Protein AF-0000000080322424 (afdb_homodimer)

Secondary structure (DSSP, 8-state):
------HHHHHHHHHHHHHH-PPEEEEEE-SSEEEEEE-TT-HHHHH-GGGHHHHHHHHHHTSEEEEEE--SSHHHHHHHHTTTS--EEEEEEETTEEEEEEE--GGGHHHHH-GGGHHHHHHHHHHHHHH---EEEE-/------HHHHHHHHHHHHHH-PPEEEEEE-SSEEEEEE-TT-HHHHH-GGGHHHHHHHHHHTSEEEEEE--SSHHHHHHHHTTTS--EEEEEEETTEEEEEEE--GGGHHHHH-GGGHHHHHHHHHHHHHH---EEEE-

Sequence (278 aa):
MGVKLSTESIRYIALFESLTGANVKDCLIYDDKVVFLVRKGDMGLAIGKGGINVEKAREIIGKKVEVLEHSDDPQEFIQNLFRPVKVKVNIVEKEGKKIAYVQAPLQYKGLVIGKGGKNINKVKELVRRHHDIENVIVKMGVKLSTESIRYIALFESLTGANVKDCLIYDDKVVFLVRKGDMGLAIGKGGINVEKAREIIGKKVEVLEHSDDPQEFIQNLFRPVKVKVNIVEKEGKKIAYVQAPLQYKGLVIGKGGKNINKVKELVRRHHDIENVIVK

Radius of gyration: 20.85 Å; Cα contacts (8 Å, |Δi|>4): 468; chains: 2; bounding box: 52×60×42 Å

Foldseek 3Di:
DAQDDDPVFVVLQVVLCVQQVWAFRGWDDDPAEIETETEAPCVCSSQDDVRVSQVVSCVVVVHHYHYFYADPDLQVRLQRLQPPFGWGWDWDDDPNAIEIEIEGPPVCLCVCQDDVSPSLVVSCVVSCNRPVHNYYHYD/DAPDDDPVFVVLQVVQCVQQVWAFRGWDDDPAEIETETEAPCPCSSQDDVRVSQVVSCVVVVHHYHYFYADPDLQVRLQRLQPPFGWGWDWDDDPNAIEIEIEGPPVCLCVCQDDVSPSLVVSCVVSCNRPVHNYYHYD

Solvent-accessible surface area (backbone atoms only — not comparable to full-atom values): 15182 Å² total; per-residue (Å²): 123,79,76,87,71,53,73,66,42,49,50,52,45,53,50,50,27,71,70,32,71,25,54,68,77,46,62,48,83,54,96,63,34,37,37,37,30,23,38,66,88,25,59,62,40,39,31,37,77,90,27,48,36,44,52,50,47,22,65,74,72,71,32,47,68,44,79,39,47,42,50,93,48,62,59,60,22,53,38,44,64,45,56,65,44,72,54,48,69,45,77,44,75,57,95,90,40,30,36,34,40,36,40,43,57,62,91,44,41,64,68,55,34,27,80,93,39,48,45,40,50,53,47,38,52,52,40,30,54,73,61,63,31,79,44,66,44,81,95,122,80,75,87,71,52,72,66,41,50,50,51,46,52,51,50,28,73,70,31,71,24,54,68,76,46,63,48,80,54,94,63,34,38,35,37,29,22,39,66,88,25,59,62,41,38,31,37,77,89,26,47,35,43,54,51,49,22,66,74,70,70,33,46,69,45,81,40,49,43,50,93,48,61,58,58,24,53,38,44,65,45,55,64,45,74,53,47,69,45,76,46,75,56,95,88,40,30,36,34,40,34,39,43,56,61,92,45,41,63,70,54,34,27,80,94,39,50,43,40,50,52,46,39,52,52,40,30,54,72,62,64,32,79,42,68,46,81,94

InterPro domains:
  IPR004044 K Homology domain, type 2 [PF07650] (12-94)
  IPR004087 K Homology domain [SM00322] (30-97)
  IPR009019 K homology domain superfamily, prokaryotic type [SSF54814] (12-71)
  IPR009019 K homology domain superfamily, prokaryotic type [SSF54814] (72-135)
  IPR010212 Probable transcription termination protein NusA, archaeal [MF_00945_A] (1-139)
  IPR010212 Probable transcription termination protein NusA, archaeal [TIGR01952] (1-138)
  IPR015946 K homology domain-like, alpha/beta [G3DSA:3.30.300.20] (1-71)
  IPR015946 K homology domain-like, alpha/beta [G3DSA:3.30.300.20] (72-139)
  IPR030842 Transcription factor NusA, prokaryotes [PTHR22648] (32-136)

Organism: NCBI:txid113653

Structure (mmCIF, N/CA/C/O backbone):
data_AF-0000000080322424-model_v1
#
loop_
_entity.id
_entity.type
_entity.pdbx_description
1 polymer 'Probable transcription termination protein NusA'
#
loop_
_atom_site.group_PDB
_atom_site.id
_atom_site.type_symbol
_atom_site.label_atom_id
_atom_site.label_alt_id
_atom_site.label_comp_id
_atom_site.label_asym_id
_atom_site.label_entity_id
_atom_site.label_seq_id
_atom_site.pdbx_PDB_ins_code
_atom_site.Cartn_x
_atom_site.Cartn_y
_atom_site.Cartn_z
_atom_site.occupancy
_atom_site.B_iso_or_equiv
_atom_site.auth_seq_id
_atom_site.auth_comp_id
_atom_site.auth_asym_id
_atom_site.auth_atom_id
_atom_site.pdbx_PDB_model_num
ATOM 1 N N . MET A 1 1 ? 9.953 -25.922 -15.781 1 51.28 1 MET A N 1
ATOM 2 C CA . MET A 1 1 ? 9.477 -26.922 -14.82 1 51.28 1 MET A CA 1
ATOM 3 C C . MET A 1 1 ? 8.242 -26.406 -14.078 1 51.28 1 MET A C 1
ATOM 5 O O . MET A 1 1 ? 8.133 -25.203 -13.805 1 51.28 1 MET A O 1
ATOM 9 N N . GLY A 1 2 ? 7.164 -27.203 -14.125 1 69.88 2 GLY A N 1
ATOM 10 C CA . GLY A 1 2 ? 5.84 -26.891 -13.617 1 69.88 2 GLY A CA 1
ATOM 11 C C . GLY A 1 2 ? 5.824 -26.625 -12.125 1 69.88 2 GLY A C 1
ATOM 12 O O . GLY A 1 2 ? 6.738 -27.031 -11.406 1 69.88 2 GLY A O 1
ATOM 13 N N . VAL A 1 3 ? 5.152 -25.531 -11.586 1 87.38 3 VAL A N 1
ATOM 14 C CA . VAL A 1 3 ? 4.973 -25.234 -10.172 1 87.38 3 VAL A CA 1
ATOM 15 C C . VAL A 1 3 ? 4.551 -26.516 -9.43 1 87.38 3 VAL A C 1
ATOM 17 O O . VAL A 1 3 ? 3.646 -27.219 -9.875 1 87.38 3 VAL A O 1
ATOM 20 N N . LYS A 1 4 ? 5.406 -27.047 -8.406 1 91 4 LYS A N 1
ATOM 21 C CA . LYS A 1 4 ? 5.027 -28.188 -7.57 1 91 4 LYS A CA 1
ATOM 22 C C . LYS A 1 4 ? 4.027 -27.766 -6.496 1 91 4 LYS A C 1
ATOM 24 O O . LYS A 1 4 ? 4.344 -26.953 -5.625 1 91 4 LYS A O 1
ATOM 29 N N . LEU A 1 5 ? 2.846 -28.375 -6.566 1 95.38 5 LEU A N 1
ATOM 30 C CA . LEU A 1 5 ? 1.77 -28.016 -5.648 1 95.38 5 LEU A CA 1
ATOM 31 C C . LEU A 1 5 ? 1.522 -29.141 -4.641 1 95.38 5 LEU A C 1
ATOM 33 O O . LEU A 1 5 ? 1.559 -30.312 -4.996 1 95.38 5 LEU A O 1
ATOM 37 N N . SER A 1 6 ? 1.373 -28.797 -3.443 1 95.94 6 SER A N 1
ATOM 38 C CA . SER A 1 6 ? 0.955 -29.781 -2.438 1 95.94 6 SER A CA 1
ATOM 39 C C . SER A 1 6 ? -0.499 -30.188 -2.641 1 95.94 6 SER A C 1
ATOM 41 O O . SER A 1 6 ? -1.233 -29.547 -3.393 1 95.94 6 SER A O 1
ATOM 43 N N . THR A 1 7 ? -0.903 -31.188 -1.974 1 96.94 7 THR A N 1
ATOM 44 C CA . THR A 1 7 ? -2.295 -31.625 -2.01 1 96.94 7 THR A CA 1
ATOM 45 C C . THR A 1 7 ? -3.217 -30.531 -1.487 1 96.94 7 THR A C 1
ATOM 47 O O . THR A 1 7 ? -4.297 -30.297 -2.041 1 96.94 7 THR A O 1
ATOM 50 N N . GLU A 1 8 ? -2.779 -29.875 -0.456 1 97.5 8 GLU A N 1
ATOM 51 C CA . GLU A 1 8 ? -3.576 -28.797 0.116 1 97.5 8 GLU A CA 1
ATOM 52 C C . GLU A 1 8 ? -3.719 -27.641 -0.866 1 97.5 8 GLU A C 1
ATOM 54 O O . GLU A 1 8 ? -4.797 -27.047 -0.996 1 97.5 8 GLU A O 1
ATOM 59 N N . SER A 1 9 ? -2.648 -27.344 -1.477 1 97.94 9 SER A N 1
ATOM 60 C CA . SER A 1 9 ? -2.703 -26.266 -2.467 1 97.94 9 SER A CA 1
ATOM 61 C C . SER A 1 9 ? -3.662 -26.609 -3.602 1 97.94 9 SER A C 1
ATOM 63 O O . SER A 1 9 ? -4.398 -25.75 -4.082 1 97.94 9 SER A O 1
ATOM 65 N N . ILE A 1 10 ? -3.623 -27.828 -3.984 1 98 10 ILE A N 1
ATOM 66 C CA . ILE A 1 10 ? -4.492 -28.281 -5.066 1 98 10 ILE A CA 1
ATOM 67 C C . ILE A 1 10 ? -5.953 -28.141 -4.645 1 98 10 ILE A C 1
ATOM 69 O O . ILE A 1 10 ? -6.793 -27.688 -5.43 1 98 10 ILE A O 1
ATOM 73 N N . ARG A 1 11 ? -6.199 -28.406 -3.453 1 98 11 ARG A N 1
ATOM 74 C CA . ARG A 1 11 ? -7.559 -28.297 -2.93 1 98 11 ARG A CA 1
ATOM 75 C C . ARG A 1 11 ? -8.008 -26.828 -2.898 1 98 11 ARG A C 1
ATOM 77 O O . ARG A 1 11 ? -9.133 -26.516 -3.285 1 98 11 ARG A O 1
ATOM 84 N N . TYR A 1 12 ? -7.141 -26.016 -2.41 1 98.69 12 TYR A N 1
ATOM 85 C CA . TYR A 1 12 ? -7.453 -24.594 -2.346 1 98.69 12 TYR A CA 1
ATOM 86 C C . TYR A 1 12 ? -7.668 -24.016 -3.742 1 98.69 12 TYR A C 1
ATOM 88 O O . TYR A 1 12 ? -8.555 -23.188 -3.947 1 98.69 12 TYR A O 1
ATOM 96 N N . ILE A 1 13 ? -6.879 -24.469 -4.637 1 98.75 13 ILE A N 1
ATOM 97 C CA . ILE A 1 13 ? -7.004 -24 -6.012 1 98.75 13 ILE A CA 1
ATOM 98 C C . ILE A 1 13 ? -8.359 -24.422 -6.582 1 98.75 13 ILE A C 1
ATOM 100 O O . ILE A 1 13 ? -9.094 -23.594 -7.129 1 98.75 13 ILE A O 1
ATOM 104 N N . ALA A 1 14 ? -8.672 -25.641 -6.398 1 98.69 14 ALA A N 1
ATOM 105 C CA . ALA A 1 14 ? -9.945 -26.156 -6.891 1 98.69 14 ALA A CA 1
ATOM 106 C C . ALA A 1 14 ? -11.117 -25.391 -6.277 1 98.69 14 ALA A C 1
ATOM 108 O O . ALA A 1 14 ? -12.055 -25.016 -6.98 1 98.69 14 ALA A O 1
ATOM 109 N N . LEU A 1 15 ? -11.047 -25.156 -5.02 1 98.69 15 LEU A N 1
ATOM 110 C CA . LEU A 1 15 ? -12.086 -24.422 -4.312 1 98.69 15 LEU A CA 1
ATOM 111 C C . LEU A 1 15 ? -12.227 -23 -4.875 1 98.69 15 LEU A C 1
ATOM 113 O O . LEU A 1 15 ? -13.328 -22.578 -5.215 1 98.69 15 LEU A O 1
ATOM 117 N N . PHE A 1 16 ? -11.156 -22.281 -5.012 1 98.88 16 PHE A N 1
ATOM 118 C CA . PHE A 1 16 ? -11.156 -20.891 -5.449 1 98.88 16 PHE A CA 1
ATOM 119 C C . PHE A 1 16 ? -11.664 -20.781 -6.883 1 98.88 16 PHE A C 1
ATOM 121 O O . PHE A 1 16 ? -12.438 -19.875 -7.207 1 98.88 16 PHE A O 1
ATOM 128 N N . GLU A 1 17 ? -11.242 -21.734 -7.672 1 98.88 17 GLU A N 1
ATOM 129 C CA . GLU A 1 17 ? -11.688 -21.719 -9.062 1 98.88 17 GLU A CA 1
ATOM 130 C C . GLU A 1 17 ? -13.18 -22 -9.164 1 98.88 17 GLU A C 1
ATOM 132 O O . GLU A 1 17 ? -13.883 -21.406 -9.977 1 98.88 17 GLU A O 1
ATOM 137 N N . SER A 1 18 ? -13.602 -22.906 -8.375 1 98.62 18 SER A N 1
ATOM 138 C CA . SER A 1 18 ? -15.023 -23.219 -8.375 1 98.62 18 SER A CA 1
ATOM 139 C C . SER A 1 18 ? -15.859 -22.047 -7.891 1 98.62 18 SER A C 1
ATOM 141 O O . SER A 1 18 ? -16.953 -21.797 -8.406 1 98.62 18 SER A O 1
ATOM 143 N N . LEU A 1 19 ? -15.328 -21.312 -6.996 1 98.44 19 LEU A N 1
ATOM 144 C CA . LEU A 1 19 ? -16.031 -20.203 -6.367 1 98.44 19 LEU A CA 1
ATOM 145 C C . LEU A 1 19 ? -16.062 -18.984 -7.297 1 98.44 19 LEU A C 1
ATOM 147 O O . LEU A 1 19 ? -17.062 -18.25 -7.32 1 98.44 19 LEU A O 1
ATOM 151 N N . THR A 1 20 ? -15.039 -18.766 -8.109 1 98.56 20 THR A N 1
ATOM 152 C CA . THR A 1 20 ? -14.867 -17.453 -8.711 1 98.56 20 THR A CA 1
ATOM 153 C C . THR A 1 20 ? -14.906 -17.547 -10.234 1 98.56 20 THR A C 1
ATOM 155 O O . THR A 1 20 ? -15.133 -16.531 -10.914 1 98.56 20 THR A O 1
ATOM 158 N N . GLY A 1 21 ? -14.562 -18.703 -10.781 1 98.62 21 GLY A N 1
ATOM 159 C CA . GLY A 1 21 ? -14.43 -18.859 -12.219 1 98.62 21 GLY A CA 1
ATOM 160 C C . GLY A 1 21 ? -13.07 -18.453 -12.742 1 98.62 21 GLY A C 1
ATOM 161 O O . GLY A 1 21 ? -12.789 -18.594 -13.938 1 98.62 21 GLY A O 1
ATOM 162 N N . ALA A 1 22 ? -12.195 -17.953 -11.891 1 98.81 22 ALA A N 1
ATOM 163 C CA . ALA A 1 22 ? -10.852 -17.547 -12.305 1 98.81 22 ALA A CA 1
ATOM 164 C C . ALA A 1 22 ? -9.93 -18.75 -12.453 1 98.81 22 ALA A C 1
ATOM 166 O O . ALA A 1 22 ? -10.078 -19.75 -11.742 1 98.81 22 ALA A O 1
ATOM 167 N N . ASN A 1 23 ? -9.016 -18.656 -13.32 1 98.81 23 ASN A N 1
ATOM 168 C CA . ASN A 1 23 ? -7.969 -19.656 -13.453 1 98.81 23 ASN A CA 1
ATOM 169 C C . ASN A 1 23 ? -6.789 -19.375 -12.531 1 98.81 23 ASN A C 1
ATOM 171 O O . ASN A 1 23 ? -6.215 -18.281 -12.57 1 98.81 23 ASN A O 1
ATOM 175 N N . VAL A 1 24 ? -6.492 -20.344 -11.734 1 98.81 24 VAL A N 1
ATOM 176 C CA . VAL A 1 24 ? -5.414 -20.156 -10.766 1 98.81 24 VAL A CA 1
ATOM 177 C C . VAL A 1 24 ? -4.16 -20.891 -11.25 1 98.81 24 VAL A C 1
ATOM 179 O O . VAL A 1 24 ? -4.211 -22.078 -11.547 1 98.81 24 VAL A O 1
ATOM 182 N N . LYS A 1 25 ? -3.055 -20.172 -11.242 1 98.56 25 LYS A N 1
ATOM 183 C CA . LYS A 1 25 ? -1.8 -20.703 -11.75 1 98.56 25 LYS A CA 1
ATOM 184 C C . LYS A 1 25 ? -0.931 -21.25 -10.625 1 98.56 25 LYS A C 1
ATOM 186 O O . LYS A 1 25 ? -0.046 -22.078 -10.852 1 98.56 25 LYS A O 1
ATOM 191 N N . ASP A 1 26 ? -1.169 -20.688 -9.469 1 98.75 26 ASP A N 1
ATOM 192 C CA . ASP A 1 26 ? -0.332 -21.047 -8.328 1 98.75 26 ASP A CA 1
ATOM 193 C C . ASP A 1 26 ? -1.014 -20.688 -7.008 1 98.75 26 ASP A C 1
ATOM 195 O O . ASP A 1 26 ? -1.997 -19.938 -7 1 98.75 26 ASP A O 1
ATOM 199 N N . CYS A 1 27 ? -0.474 -21.281 -5.918 1 98.81 27 CYS A N 1
ATOM 200 C CA . CYS A 1 27 ? -1.029 -21.062 -4.586 1 98.81 27 CYS A CA 1
ATOM 201 C C . CYS A 1 27 ? 0.049 -21.188 -3.518 1 98.81 27 CYS A C 1
ATOM 203 O O . CYS A 1 27 ? 0.793 -22.172 -3.492 1 98.81 27 CYS A O 1
ATOM 205 N N . LEU A 1 28 ? 0.166 -20.156 -2.713 1 98.56 28 LEU A N 1
ATOM 206 C CA . LEU A 1 28 ? 1.036 -20.203 -1.544 1 98.56 28 LEU A CA 1
ATOM 207 C C . LEU A 1 28 ? 0.218 -20.234 -0.258 1 98.56 28 LEU A C 1
ATOM 209 O O . LEU A 1 28 ? -0.752 -19.484 -0.115 1 98.56 28 LEU A O 1
ATOM 213 N N . ILE A 1 29 ? 0.632 -21.156 0.655 1 98.25 29 ILE A N 1
ATOM 214 C CA . ILE A 1 29 ? -0.099 -21.297 1.909 1 98.25 29 ILE A CA 1
ATOM 215 C C . ILE A 1 29 ? 0.795 -20.891 3.078 1 98.25 29 ILE A C 1
ATOM 217 O O . ILE A 1 29 ? 1.893 -21.422 3.244 1 98.25 29 ILE A O 1
ATOM 221 N N . TYR A 1 30 ? 0.314 -19.906 3.771 1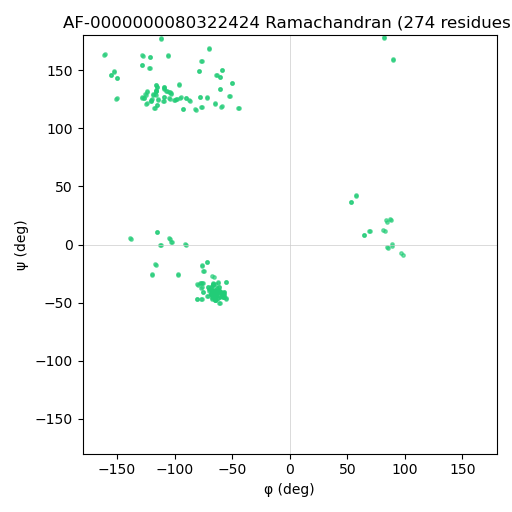 97.38 30 TYR A N 1
ATOM 222 C CA . TYR A 1 30 ? 0.939 -19.484 5.02 1 97.38 30 TYR A CA 1
ATOM 223 C C . TYR A 1 30 ? 0.043 -19.797 6.211 1 97.38 30 TYR A C 1
ATOM 225 O O . TYR A 1 30 ? -1.055 -20.344 6.047 1 97.38 30 TYR A O 1
ATOM 233 N N . ASP A 1 31 ? 0.554 -19.5 7.387 1 96.75 31 ASP A N 1
ATOM 234 C CA . ASP A 1 31 ? -0.227 -19.781 8.586 1 96.75 31 ASP A CA 1
ATOM 235 C C . ASP A 1 31 ? -1.492 -18.922 8.633 1 96.75 31 ASP A C 1
ATOM 237 O O . ASP A 1 31 ? -2.57 -19.422 8.969 1 96.75 31 ASP A O 1
ATOM 241 N N . ASP A 1 32 ? -1.386 -17.734 8.25 1 95.94 32 ASP A N 1
ATOM 242 C CA . ASP A 1 32 ? -2.494 -16.812 8.453 1 95.94 32 ASP A CA 1
ATOM 243 C C . ASP A 1 32 ? -3.119 -16.406 7.121 1 95.94 32 ASP A C 1
ATOM 245 O O . ASP A 1 32 ? -4.117 -15.672 7.094 1 95.94 32 ASP A O 1
ATOM 249 N N . LYS A 1 33 ? -2.576 -16.938 5.973 1 97.31 33 LYS A N 1
ATOM 250 C CA . LYS A 1 33 ? -2.979 -16.391 4.68 1 97.31 33 LYS A CA 1
ATOM 251 C C . LYS A 1 33 ? -2.791 -17.406 3.564 1 97.31 33 LYS A C 1
ATOM 253 O O . LYS A 1 33 ? -1.883 -18.25 3.623 1 97.31 33 LYS A O 1
ATOM 258 N N . VAL A 1 34 ? -3.689 -17.359 2.58 1 98.69 34 VAL A N 1
ATOM 259 C CA . VAL A 1 34 ? -3.512 -18.094 1.33 1 98.69 34 VAL A CA 1
ATOM 260 C C . VAL A 1 34 ? -3.396 -17.109 0.169 1 98.69 34 VAL A C 1
ATOM 262 O O . VAL A 1 34 ? -4.191 -16.172 0.059 1 98.69 34 VAL A O 1
ATOM 265 N N . VAL A 1 35 ? -2.416 -17.312 -0.673 1 98.75 35 VAL A N 1
ATOM 266 C CA . VAL A 1 35 ? -2.188 -16.469 -1.839 1 98.75 35 VAL A CA 1
ATOM 267 C C . VAL A 1 35 ? -2.537 -17.234 -3.111 1 98.75 35 VAL A C 1
ATOM 269 O O . VAL A 1 35 ? -2.029 -18.344 -3.34 1 98.75 35 VAL A O 1
ATOM 272 N N . PHE A 1 36 ? -3.379 -16.656 -3.938 1 98.88 36 PHE A N 1
ATOM 273 C CA . PHE A 1 36 ? -3.699 -17.219 -5.242 1 98.88 36 PHE A CA 1
ATOM 274 C C . PHE A 1 36 ? -3.098 -16.375 -6.359 1 98.88 36 PHE A C 1
ATOM 276 O O . PHE A 1 36 ? -3.322 -15.164 -6.418 1 98.88 36 PHE A O 1
ATOM 283 N N . LEU A 1 37 ? -2.338 -16.984 -7.137 1 98.94 37 LEU A N 1
ATOM 284 C CA . LEU A 1 37 ? -1.869 -16.359 -8.375 1 98.94 37 LEU A CA 1
ATOM 285 C C . LEU A 1 37 ? -2.797 -16.703 -9.539 1 98.94 37 LEU A C 1
ATOM 287 O O . LEU A 1 37 ? -2.887 -17.859 -9.945 1 98.94 37 LEU A O 1
ATOM 291 N N . VAL A 1 38 ? -3.408 -15.68 -10.055 1 98.88 38 VAL A N 1
ATOM 292 C CA . VAL A 1 38 ? -4.402 -15.961 -11.086 1 98.88 38 VAL A CA 1
ATOM 293 C C . VAL A 1 38 ? -3.848 -15.578 -12.453 1 98.88 38 VAL A C 1
ATOM 295 O O . VAL A 1 38 ? -2.881 -14.82 -12.555 1 98.88 38 VAL A O 1
ATOM 298 N N . ARG A 1 39 ? -4.516 -16.125 -13.414 1 98.75 39 ARG A N 1
ATOM 299 C CA . ARG A 1 39 ? -4.137 -15.844 -14.797 1 98.75 39 ARG A CA 1
ATOM 300 C C . ARG A 1 39 ? -4.328 -14.367 -15.117 1 98.75 39 ARG A C 1
ATOM 302 O O . ARG A 1 39 ? -5.25 -13.727 -14.602 1 98.75 39 ARG A O 1
ATOM 309 N N . LYS A 1 40 ? -3.408 -13.82 -15.992 1 98.62 40 LYS A N 1
ATOM 310 C CA . LYS A 1 40 ? -3.576 -12.453 -16.469 1 98.62 40 LYS A CA 1
ATOM 311 C C . LYS A 1 40 ? -4.977 -12.242 -17.047 1 98.62 40 LYS A C 1
ATOM 313 O O . LYS A 1 40 ? -5.445 -13.039 -17.859 1 98.62 40 LYS A O 1
ATOM 318 N N . GLY A 1 41 ? -5.633 -11.172 -16.516 1 98.06 41 GLY A N 1
ATOM 319 C CA . GLY A 1 41 ? -6.969 -10.867 -17.016 1 98.06 41 GLY A CA 1
ATOM 320 C C . GLY A 1 41 ? -8.07 -11.414 -16.125 1 98.06 41 GLY A C 1
ATOM 321 O O . GLY A 1 41 ? -9.242 -11.062 -16.281 1 98.06 41 GLY A O 1
ATOM 322 N N . ASP A 1 42 ? -7.715 -12.234 -15.125 1 98.5 42 ASP A N 1
ATOM 323 C CA . ASP A 1 42 ? -8.742 -12.914 -14.344 1 98.5 42 ASP A CA 1
ATOM 324 C C . ASP A 1 42 ? -8.922 -12.25 -12.977 1 98.5 42 ASP A C 1
ATOM 326 O O . ASP A 1 42 ? -9.648 -12.766 -12.125 1 98.5 42 ASP A O 1
ATOM 330 N N . MET A 1 43 ? -8.258 -11.172 -12.742 1 97.94 43 MET A N 1
ATOM 331 C CA . MET A 1 43 ? -8.375 -10.492 -11.453 1 97.94 43 MET A CA 1
ATOM 332 C C . MET A 1 43 ? -9.82 -10.125 -11.156 1 97.94 43 MET A C 1
ATOM 334 O O . MET A 1 43 ? -10.297 -10.305 -10.039 1 97.94 43 MET A O 1
ATOM 338 N N . GLY A 1 44 ? -10.492 -9.617 -12.172 1 97.19 44 GLY A N 1
ATOM 339 C CA . GLY A 1 44 ? -11.891 -9.258 -11.992 1 97.19 44 GLY A CA 1
ATOM 340 C C . GLY A 1 44 ? -12.758 -10.414 -11.555 1 97.19 44 GLY A C 1
ATOM 341 O O . GLY A 1 44 ? -13.562 -10.281 -10.625 1 97.19 44 GLY A O 1
ATOM 342 N N . LEU A 1 45 ? -12.57 -11.539 -12.203 1 98 45 LEU A N 1
ATOM 343 C CA . LEU A 1 45 ? -13.305 -12.75 -11.852 1 98 45 LEU A CA 1
ATOM 344 C C . LEU A 1 45 ? -12.953 -13.203 -10.438 1 98 45 LEU A C 1
ATOM 346 O O . LEU A 1 45 ? -13.828 -13.586 -9.672 1 98 45 LEU A O 1
ATOM 350 N N . ALA A 1 46 ? -11.734 -13.109 -10.078 1 98.56 46 ALA A N 1
ATOM 351 C CA . ALA A 1 46 ? -11.234 -13.578 -8.789 1 98.56 46 ALA A CA 1
ATOM 352 C C . ALA A 1 46 ? -11.82 -12.758 -7.641 1 98.56 46 ALA A C 1
ATOM 354 O O . ALA A 1 46 ? -12.242 -13.32 -6.625 1 98.56 46 ALA A O 1
ATOM 355 N N . ILE A 1 47 ? -11.812 -11.539 -7.898 1 97.44 47 ILE A N 1
ATOM 356 C CA . ILE A 1 47 ? -12.234 -10.641 -6.832 1 97.44 47 ILE A CA 1
ATOM 357 C C . ILE A 1 47 ? -13.758 -10.594 -6.762 1 97.44 47 ILE A C 1
ATOM 359 O O . ILE A 1 47 ? -14.336 -10.633 -5.672 1 97.44 47 ILE A O 1
ATOM 363 N N . GLY A 1 48 ? -14.492 -10.43 -7.926 1 96.25 48 GLY A N 1
ATOM 364 C CA . GLY A 1 48 ? -15.938 -10.328 -8 1 96.25 48 GLY A CA 1
ATOM 365 C C . GLY A 1 48 ? -16.453 -8.938 -7.703 1 96.25 48 GLY A C 1
ATOM 366 O O . GLY A 1 48 ? -15.695 -8.055 -7.305 1 96.25 48 GLY A O 1
ATOM 367 N N . LYS A 1 49 ? -17.781 -8.836 -7.801 1 93.19 49 LYS A N 1
ATOM 368 C CA . LYS A 1 49 ? -18.438 -7.555 -7.508 1 93.19 49 LYS A CA 1
ATOM 369 C C . LYS A 1 49 ? -18.266 -7.18 -6.039 1 93.19 49 LYS A C 1
ATOM 371 O O . LYS A 1 49 ? -18.656 -7.941 -5.152 1 93.19 49 LYS A O 1
ATOM 376 N N . GLY A 1 50 ? -17.641 -5.992 -5.852 1 89.25 50 GLY A N 1
ATOM 377 C CA . GLY A 1 50 ? -17.453 -5.535 -4.484 1 89.25 50 GLY A CA 1
ATOM 378 C C . GLY A 1 50 ? -16.531 -6.434 -3.678 1 89.25 50 GLY A C 1
ATOM 379 O O . GLY A 1 50 ? -16.578 -6.434 -2.445 1 89.25 50 GLY A O 1
ATOM 380 N N . GLY A 1 51 ? -15.898 -7.375 -4.258 1 94.25 51 GLY A N 1
ATOM 381 C CA . GLY A 1 51 ? -14.953 -8.242 -3.58 1 94.25 51 GLY A CA 1
ATOM 382 C C . GLY A 1 51 ? -15.602 -9.461 -2.945 1 94.25 51 GLY A C 1
ATOM 383 O O . GLY A 1 51 ? -15.023 -10.086 -2.057 1 94.25 51 GLY A O 1
ATOM 384 N N . ILE A 1 52 ? -16.734 -9.812 -3.396 1 95.62 52 ILE A N 1
ATOM 385 C CA . ILE A 1 52 ? -17.562 -10.828 -2.752 1 95.62 52 ILE A CA 1
ATOM 386 C C . ILE A 1 52 ? -16.875 -12.188 -2.848 1 95.62 52 ILE A C 1
ATOM 388 O O . ILE A 1 52 ? -16.953 -12.992 -1.919 1 95.62 52 ILE A O 1
ATOM 392 N N . ASN A 1 53 ? -16.172 -12.461 -3.941 1 97.88 53 ASN A N 1
ATOM 393 C CA . ASN A 1 53 ? -15.531 -13.758 -4.113 1 97.88 53 ASN A CA 1
ATOM 394 C C . ASN A 1 53 ? -14.375 -13.953 -3.141 1 97.88 53 ASN A C 1
ATOM 396 O O . ASN A 1 53 ? -14.227 -15.023 -2.549 1 97.88 53 ASN A O 1
ATOM 400 N N . VAL A 1 54 ? -13.578 -12.922 -2.932 1 97.25 54 VAL A N 1
ATOM 401 C CA . VAL A 1 54 ? -12.477 -12.984 -1.986 1 97.25 54 VAL A CA 1
ATOM 402 C C . VAL A 1 54 ? -13.016 -13.133 -0.566 1 97.25 54 VAL A C 1
ATOM 404 O O . VAL A 1 54 ? -12.461 -13.883 0.241 1 97.25 54 VAL A O 1
ATOM 407 N N . GLU A 1 55 ? -14.102 -12.438 -0.292 1 95.75 55 GLU A N 1
ATOM 408 C CA . GLU A 1 55 ? -14.727 -12.523 1.024 1 95.75 55 GLU A CA 1
ATOM 409 C C . GLU A 1 55 ? -15.258 -13.93 1.294 1 95.75 55 GLU A C 1
ATOM 411 O O . GLU A 1 55 ? -15.047 -14.477 2.377 1 95.75 55 GLU A O 1
ATOM 416 N N . LYS A 1 56 ? -15.906 -14.523 0.33 1 97.69 56 LYS A N 1
ATOM 417 C CA . LYS A 1 56 ? -16.422 -15.883 0.469 1 97.69 56 LYS A CA 1
ATOM 418 C C . LYS A 1 56 ? -15.281 -16.891 0.659 1 97.69 56 LYS A C 1
ATOM 420 O O . LYS A 1 56 ? -15.367 -17.781 1.503 1 97.69 56 LYS A O 1
ATOM 425 N N . ALA A 1 57 ? -14.227 -16.719 -0.099 1 98.44 57 ALA A N 1
ATOM 426 C CA . ALA A 1 57 ? -13.07 -17.594 0.032 1 98.44 57 ALA A CA 1
ATOM 427 C C . ALA A 1 57 ? -12.477 -17.516 1.437 1 98.44 57 ALA A C 1
ATOM 429 O O . ALA A 1 57 ? -12.148 -18.531 2.0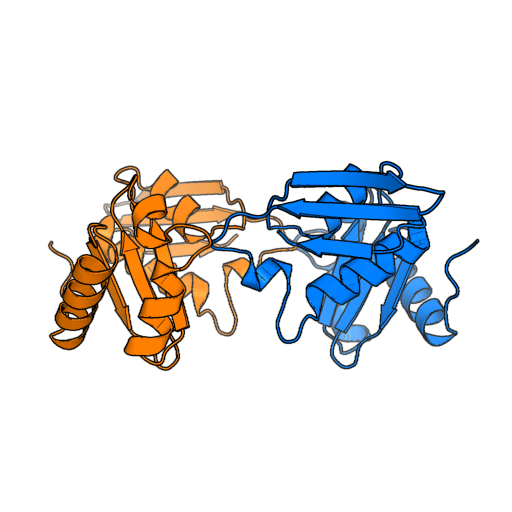37 1 98.44 57 ALA A O 1
ATOM 430 N N . ARG A 1 58 ? -12.359 -16.312 1.905 1 97.56 58 ARG A N 1
ATOM 431 C CA . ARG A 1 58 ? -11.844 -16.109 3.254 1 97.56 58 ARG A CA 1
ATOM 432 C C . ARG A 1 58 ? -12.688 -16.844 4.285 1 97.56 58 ARG A C 1
ATOM 434 O O . ARG A 1 58 ? -12.156 -17.5 5.184 1 97.56 58 ARG A O 1
ATOM 441 N N . GLU A 1 59 ? -13.977 -16.766 4.117 1 98 59 GLU A N 1
ATOM 442 C CA . GLU A 1 59 ? -14.898 -17.391 5.062 1 98 59 GLU A CA 1
ATOM 443 C C . GLU A 1 59 ? -14.773 -18.922 5.031 1 98 59 GLU A C 1
ATOM 445 O O . GLU A 1 59 ? -14.766 -19.562 6.078 1 98 59 GLU A O 1
ATOM 450 N N . ILE A 1 60 ? -14.648 -19.453 3.881 1 98.12 60 ILE A N 1
ATOM 451 C CA . ILE A 1 60 ? -14.609 -20.906 3.715 1 98.12 60 ILE A CA 1
ATOM 452 C C . ILE A 1 60 ? -13.25 -21.438 4.16 1 98.12 60 ILE A C 1
ATOM 454 O O . ILE A 1 60 ? -13.172 -22.469 4.848 1 98.12 60 ILE A O 1
ATOM 458 N N . ILE A 1 61 ? -12.18 -20.734 3.83 1 97.69 61 ILE A N 1
ATOM 459 C CA . ILE A 1 61 ? -10.82 -21.188 4.086 1 97.69 61 ILE A CA 1
ATOM 460 C C . ILE A 1 61 ? -10.453 -20.922 5.543 1 97.69 61 ILE A C 1
ATOM 462 O O . ILE A 1 61 ? -9.688 -21.672 6.148 1 97.69 61 ILE A O 1
ATOM 466 N N . GLY A 1 62 ? -10.992 -19.812 6.043 1 97.62 62 GLY A N 1
ATOM 467 C CA . GLY A 1 62 ? -10.711 -19.453 7.422 1 97.62 62 GLY A CA 1
ATOM 468 C C . GLY A 1 62 ? -9.383 -18.734 7.59 1 97.62 62 GLY A C 1
ATOM 469 O O . GLY A 1 62 ? -8.805 -18.734 8.68 1 97.62 62 GLY A O 1
ATOM 470 N N . LYS A 1 63 ? -8.773 -18.328 6.555 1 97.69 63 LYS A N 1
ATOM 471 C CA . LYS A 1 63 ? -7.543 -17.547 6.508 1 97.69 63 LYS A CA 1
ATOM 472 C C . LYS A 1 63 ? -7.723 -16.297 5.645 1 97.69 63 LYS A C 1
ATOM 474 O O . LYS A 1 63 ? -8.688 -16.188 4.883 1 97.69 63 LYS A O 1
ATOM 479 N N . LYS A 1 64 ? -6.812 -15.359 5.828 1 95.62 64 LYS A N 1
ATOM 480 C CA . LYS A 1 64 ? -6.75 -14.258 4.863 1 95.62 64 LYS A CA 1
ATOM 481 C C . LYS A 1 64 ? -6.496 -14.789 3.451 1 95.62 64 LYS A C 1
ATOM 483 O O . LYS A 1 64 ? -5.875 -15.836 3.275 1 95.62 64 LYS A O 1
ATOM 488 N N . VAL A 1 65 ? -7.043 -14 2.484 1 97.75 65 VAL A N 1
ATOM 489 C CA . VAL A 1 65 ? -6.863 -14.383 1.088 1 97.75 65 VAL A CA 1
ATOM 490 C C . VAL A 1 65 ? -6.266 -13.211 0.305 1 97.75 65 VAL A C 1
ATOM 492 O O . VAL A 1 65 ? -6.781 -12.094 0.36 1 97.75 65 VAL A O 1
ATOM 495 N N . GLU A 1 66 ? -5.227 -13.477 -0.324 1 97.75 66 GLU A N 1
ATOM 496 C CA . GLU A 1 66 ? -4.602 -12.523 -1.234 1 97.75 66 GLU A CA 1
ATOM 497 C C . GLU A 1 66 ? -4.609 -13.039 -2.67 1 97.75 66 GLU A C 1
ATOM 499 O O . GLU A 1 66 ? -4.344 -14.219 -2.912 1 97.75 66 GLU A O 1
ATOM 504 N N . VAL A 1 67 ? -4.93 -12.125 -3.619 1 98.56 67 VAL A N 1
ATOM 505 C CA . VAL A 1 67 ? -4.941 -12.5 -5.027 1 98.56 67 VAL A CA 1
ATOM 506 C C . VAL A 1 67 ? -3.918 -11.664 -5.793 1 98.56 67 VAL A C 1
ATOM 508 O O . VAL A 1 67 ? -3.889 -10.438 -5.664 1 98.56 67 VAL A O 1
ATOM 511 N N . LEU A 1 68 ? -3.104 -12.328 -6.527 1 98.62 68 LEU A N 1
ATOM 512 C CA . LEU A 1 68 ? -2.102 -11.695 -7.379 1 98.62 68 LEU A CA 1
ATOM 513 C C . LEU A 1 68 ? -2.297 -12.102 -8.836 1 98.62 68 LEU A C 1
ATOM 515 O O . LEU A 1 68 ? -2.932 -13.117 -9.125 1 98.62 68 LEU A O 1
ATOM 519 N N . GLU A 1 69 ? -1.725 -11.336 -9.75 1 98.75 69 GLU A N 1
ATOM 520 C CA . GLU A 1 69 ? -1.982 -11.578 -11.172 1 98.75 69 GLU A CA 1
ATOM 521 C C . GLU A 1 69 ? -0.707 -11.984 -11.898 1 98.75 69 GLU A C 1
ATOM 523 O O . GLU A 1 69 ? 0.332 -11.336 -11.758 1 98.75 69 GLU A O 1
ATOM 528 N N . HIS A 1 70 ? -0.836 -13 -12.633 1 98.81 70 HIS A N 1
ATOM 529 C CA . HIS A 1 70 ? 0.281 -13.516 -13.414 1 98.81 70 HIS A CA 1
ATOM 530 C C . HIS A 1 70 ? 0.53 -12.664 -14.656 1 98.81 70 HIS A C 1
ATOM 532 O O . HIS A 1 70 ? -0.336 -11.883 -15.062 1 98.81 70 HIS A O 1
ATOM 538 N N . SER A 1 71 ? 1.719 -12.75 -15.164 1 98.88 71 SER A N 1
ATOM 539 C CA . SER A 1 71 ? 2.1 -12.219 -16.469 1 98.88 71 SER A CA 1
ATOM 540 C C . SER A 1 71 ? 3.219 -13.047 -17.094 1 98.88 71 SER A C 1
ATOM 542 O O . SER A 1 71 ? 4.137 -13.484 -16.406 1 98.88 71 SER A O 1
ATOM 544 N N . ASP A 1 72 ? 3.129 -13.188 -18.406 1 98.38 72 ASP A N 1
ATOM 545 C CA . ASP A 1 72 ? 4.203 -13.883 -19.109 1 98.38 72 ASP A CA 1
ATOM 546 C C . ASP A 1 72 ? 5.445 -13 -19.219 1 98.38 72 ASP A C 1
ATOM 548 O O . ASP A 1 72 ? 6.543 -13.492 -19.469 1 98.38 72 ASP A O 1
ATOM 552 N N . ASP A 1 73 ? 5.262 -11.695 -19.125 1 98.62 73 ASP A N 1
ATOM 553 C CA . ASP A 1 73 ? 6.383 -10.766 -19.062 1 98.62 73 ASP A CA 1
ATOM 554 C C . ASP A 1 73 ? 6.945 -10.672 -17.641 1 98.62 73 ASP A C 1
ATOM 556 O O . ASP A 1 73 ? 6.254 -10.234 -16.719 1 98.62 73 ASP A O 1
ATOM 560 N N . PRO A 1 74 ? 8.188 -11.086 -17.438 1 98.44 74 PRO A N 1
ATOM 561 C CA . PRO A 1 74 ? 8.727 -11.164 -16.078 1 98.44 74 PRO A CA 1
ATOM 562 C C . PRO A 1 74 ? 8.758 -9.805 -15.383 1 98.44 74 PRO A C 1
ATOM 564 O O . PRO A 1 74 ? 8.562 -9.734 -14.172 1 98.44 74 PRO A O 1
ATOM 567 N N . GLN A 1 75 ? 9.047 -8.734 -16.156 1 98.75 75 GLN A N 1
ATOM 568 C CA . GLN A 1 75 ? 9.047 -7.414 -15.531 1 98.75 75 GLN A CA 1
ATOM 569 C C . GLN A 1 75 ? 7.656 -7.023 -15.055 1 98.75 75 GLN A C 1
ATOM 571 O O . GLN A 1 75 ? 7.484 -6.574 -13.914 1 98.75 75 GLN A O 1
ATOM 576 N N . GLU A 1 76 ? 6.711 -7.203 -15.914 1 98.75 76 GLU A N 1
ATOM 577 C CA . GLU A 1 76 ? 5.328 -6.918 -15.547 1 98.75 76 GLU A CA 1
ATOM 578 C C . GLU A 1 76 ? 4.863 -7.816 -14.406 1 98.75 76 GLU A C 1
ATOM 580 O O . GLU A 1 76 ? 4.145 -7.371 -13.508 1 98.75 76 GLU A O 1
ATOM 585 N N . PHE A 1 77 ? 5.25 -9.109 -14.445 1 98.94 77 PHE A N 1
ATOM 586 C CA . PHE A 1 77 ? 4.906 -10.07 -13.398 1 98.94 77 PHE A CA 1
ATOM 587 C C . PHE A 1 77 ? 5.371 -9.57 -12.031 1 98.94 77 PHE A C 1
ATOM 589 O O . PHE A 1 77 ? 4.578 -9.5 -11.094 1 98.94 77 PHE A O 1
ATOM 596 N N . ILE A 1 78 ? 6.605 -9.094 -11.945 1 98.94 78 ILE A N 1
ATOM 597 C CA . ILE A 1 78 ? 7.18 -8.625 -10.688 1 98.94 78 ILE A CA 1
ATOM 598 C C . ILE A 1 78 ? 6.469 -7.344 -10.242 1 98.94 78 ILE A C 1
ATOM 600 O O . ILE A 1 78 ? 6.148 -7.184 -9.062 1 98.94 78 ILE A O 1
ATOM 604 N N . GLN A 1 79 ? 6.215 -6.461 -11.188 1 98.75 79 GLN A N 1
ATOM 605 C CA . GLN A 1 79 ? 5.48 -5.242 -10.859 1 98.75 79 GLN A CA 1
ATOM 606 C C . GLN A 1 79 ? 4.113 -5.57 -10.266 1 98.75 79 GLN A C 1
ATOM 608 O O . GLN A 1 79 ? 3.689 -4.953 -9.289 1 98.75 79 GLN A O 1
ATOM 613 N N . ASN A 1 80 ? 3.408 -6.566 -10.82 1 98.62 80 ASN A N 1
ATOM 614 C CA . ASN A 1 80 ? 2.098 -6.977 -10.328 1 98.62 80 ASN A CA 1
ATOM 615 C C . ASN A 1 80 ? 2.174 -7.5 -8.898 1 98.62 80 ASN A C 1
ATOM 617 O O . ASN A 1 80 ? 1.264 -7.27 -8.094 1 98.62 80 ASN A O 1
ATOM 621 N N . LEU A 1 81 ? 3.252 -8.117 -8.531 1 98.75 81 LEU A N 1
ATOM 622 C CA . LEU A 1 81 ? 3.389 -8.773 -7.238 1 98.75 81 LEU A CA 1
ATOM 623 C C . LEU A 1 81 ? 3.619 -7.746 -6.133 1 98.75 81 LEU A C 1
ATOM 625 O O . LEU A 1 81 ? 3.355 -8.023 -4.961 1 98.75 81 LEU A O 1
ATOM 629 N N . PHE A 1 82 ? 4.035 -6.512 -6.508 1 98.5 82 PHE A N 1
ATOM 630 C CA . PHE A 1 82 ? 4.352 -5.504 -5.5 1 98.5 82 PHE A CA 1
ATOM 631 C C . PHE A 1 82 ? 3.223 -4.488 -5.375 1 98.5 82 PHE A C 1
ATOM 633 O O . PHE A 1 82 ? 3.289 -3.578 -4.547 1 98.5 82 PHE A O 1
ATOM 640 N N . ARG A 1 83 ? 2.188 -4.738 -6.141 1 97.19 83 ARG A N 1
ATOM 641 C CA . ARG A 1 83 ? 1.061 -3.822 -6.004 1 97.19 83 ARG A CA 1
ATOM 642 C C . ARG A 1 83 ? 0.51 -3.84 -4.582 1 97.19 83 ARG A C 1
ATOM 644 O O . ARG A 1 83 ? 0.508 -4.883 -3.924 1 97.19 83 ARG A O 1
ATOM 651 N N . PRO A 1 84 ? 0.072 -2.619 -4.141 1 97.06 84 PRO A N 1
ATOM 652 C CA . PRO A 1 84 ? -0.227 -1.387 -4.875 1 97.06 84 PRO A CA 1
ATOM 653 C C . PRO A 1 84 ? 0.983 -0.462 -4.992 1 97.06 84 PRO A C 1
ATOM 655 O O . PRO A 1 84 ? 0.896 0.597 -5.621 1 97.06 84 PRO A O 1
ATOM 658 N N . VAL A 1 85 ? 2.127 -0.844 -4.453 1 97.88 85 VAL A N 1
ATOM 659 C CA . VAL A 1 85 ? 3.324 -0.025 -4.621 1 97.88 85 VAL A CA 1
ATOM 660 C C . VAL A 1 85 ? 3.822 -0.126 -6.062 1 97.88 85 VAL A C 1
ATOM 662 O O . VAL A 1 85 ? 3.986 -1.228 -6.594 1 97.88 85 VAL A O 1
ATOM 665 N N . LYS A 1 86 ? 3.994 1.036 -6.684 1 97.06 86 LYS A N 1
ATOM 666 C CA . LYS A 1 86 ? 4.633 1.053 -8 1 97.06 86 LYS A CA 1
ATOM 667 C C . LYS A 1 86 ? 6.145 0.894 -7.879 1 97.06 86 LYS A C 1
ATOM 669 O O . LYS A 1 86 ? 6.801 1.659 -7.168 1 97.06 86 LYS A O 1
ATOM 674 N N . VAL A 1 87 ? 6.641 -0.082 -8.617 1 98.31 87 VAL A N 1
ATOM 675 C CA . VAL A 1 87 ? 8.078 -0.324 -8.547 1 98.31 87 VAL A CA 1
ATOM 676 C C . VAL A 1 87 ? 8.664 -0.341 -9.961 1 98.31 87 VAL A C 1
ATOM 678 O O . VAL A 1 87 ? 7.953 -0.598 -10.93 1 98.31 87 VAL A O 1
ATOM 681 N N . LYS A 1 88 ? 9.953 -0.031 -10.07 1 98.12 88 LYS A N 1
ATOM 682 C CA . LYS A 1 88 ? 10.75 -0.257 -11.273 1 98.12 88 LYS A CA 1
ATOM 683 C C . LYS A 1 88 ? 11.523 -1.571 -11.188 1 98.12 88 LYS A C 1
ATOM 685 O O . LYS A 1 88 ? 12.07 -1.903 -10.133 1 98.12 88 LYS A O 1
ATOM 690 N N . VAL A 1 89 ? 11.523 -2.291 -12.266 1 98.69 89 VAL A N 1
ATOM 691 C CA . VAL A 1 89 ? 12.156 -3.607 -12.266 1 98.69 89 VAL A CA 1
ATOM 692 C C . VAL A 1 89 ? 13.195 -3.684 -13.383 1 98.69 89 VAL A C 1
ATOM 694 O O . VAL A 1 89 ? 12.906 -3.336 -14.531 1 98.69 89 VAL A O 1
ATOM 697 N N . ASN A 1 90 ? 14.352 -4.09 -12.992 1 98.19 90 ASN A N 1
ATOM 698 C CA . ASN A 1 90 ? 15.414 -4.395 -13.938 1 98.19 90 ASN A CA 1
ATOM 699 C C . ASN A 1 90 ? 15.938 -5.816 -13.758 1 98.19 90 ASN A C 1
ATOM 701 O O . ASN A 1 90 ? 16.391 -6.184 -12.672 1 98.19 90 ASN A O 1
ATOM 705 N N . ILE A 1 91 ? 15.875 -6.586 -14.773 1 98.31 91 ILE A N 1
ATOM 706 C CA . ILE A 1 91 ? 16.328 -7.969 -14.703 1 98.31 91 ILE A CA 1
ATOM 707 C C . ILE A 1 91 ? 17.672 -8.109 -15.422 1 98.31 91 ILE A C 1
ATOM 709 O O . ILE A 1 91 ? 17.797 -7.734 -16.594 1 98.31 91 ILE A O 1
ATOM 713 N N . VAL A 1 92 ? 18.578 -8.633 -14.688 1 97.56 92 VAL A N 1
ATOM 714 C CA . VAL A 1 92 ? 19.922 -8.812 -15.227 1 97.56 92 VAL A CA 1
ATOM 715 C C . VAL A 1 92 ? 20.234 -10.305 -15.32 1 97.56 92 VAL A C 1
ATOM 717 O O . VAL A 1 92 ? 19.938 -11.07 -14.398 1 97.56 92 VAL A O 1
ATOM 720 N N . GLU A 1 93 ? 20.781 -10.672 -16.406 1 95.06 93 GLU A N 1
ATOM 721 C CA . GLU A 1 93 ? 21.188 -12.055 -16.594 1 95.06 93 GLU A CA 1
ATOM 722 C C . GLU A 1 93 ? 22.703 -12.164 -16.766 1 95.06 93 GLU A C 1
ATOM 724 O O . GLU A 1 93 ? 23.281 -11.484 -17.609 1 95.06 93 GLU A O 1
ATOM 729 N N . LYS A 1 94 ? 23.25 -12.898 -15.766 1 91.69 94 LYS A N 1
ATOM 730 C CA . LYS A 1 94 ? 24.688 -13.195 -15.859 1 91.69 94 LYS A CA 1
ATOM 731 C C . LYS A 1 94 ? 24.953 -14.688 -15.688 1 91.69 94 LYS A C 1
ATOM 733 O O . LYS A 1 94 ? 24.531 -15.289 -14.703 1 91.69 94 LYS A O 1
ATOM 738 N N . GLU A 1 95 ? 25.656 -15.219 -16.641 1 93.06 95 GLU A N 1
ATOM 739 C CA . GLU A 1 95 ? 26.062 -16.625 -16.625 1 93.06 95 GLU A CA 1
ATOM 740 C C . GLU A 1 95 ? 24.844 -17.531 -16.422 1 93.06 95 GLU A C 1
ATOM 742 O O . GLU A 1 95 ? 24.891 -18.453 -15.586 1 93.06 95 GLU A O 1
ATOM 747 N N . GLY A 1 96 ? 23.75 -17.25 -16.938 1 90.81 96 GLY A N 1
ATOM 748 C CA . GLY A 1 96 ? 22.562 -18.094 -16.906 1 90.81 96 GLY A CA 1
ATOM 749 C C . GLY A 1 96 ? 21.688 -17.859 -15.688 1 90.81 96 GLY A C 1
ATOM 750 O O . GLY A 1 96 ? 20.672 -18.547 -15.508 1 90.81 96 GLY A O 1
ATOM 751 N N . LYS A 1 97 ? 22.172 -16.969 -14.891 1 95 97 LYS A N 1
ATOM 752 C CA . LYS A 1 97 ? 21.391 -16.641 -13.703 1 95 97 LYS A CA 1
ATOM 753 C C . LYS A 1 97 ? 20.734 -15.273 -13.836 1 95 97 LYS A C 1
ATOM 755 O O . LYS A 1 97 ? 21.344 -14.32 -14.328 1 95 97 LYS A O 1
ATOM 760 N N . LYS A 1 98 ? 19.5 -15.242 -13.531 1 97.44 98 LYS A N 1
ATOM 761 C CA . LYS A 1 98 ? 18.75 -13.992 -13.617 1 97.44 98 LYS A CA 1
ATOM 762 C C . LYS A 1 98 ? 18.516 -13.398 -12.234 1 97.44 98 LYS A C 1
ATOM 764 O O . LYS A 1 98 ? 18.125 -14.117 -11.305 1 97.44 98 LYS A O 1
ATOM 769 N N . ILE A 1 99 ? 18.797 -12.156 -12.109 1 98.25 99 ILE A N 1
ATOM 770 C CA . ILE A 1 99 ? 18.531 -11.414 -10.883 1 98.25 99 ILE A CA 1
ATOM 771 C C . ILE A 1 99 ? 17.656 -10.195 -11.188 1 98.25 99 ILE A C 1
ATOM 773 O O . ILE A 1 99 ? 17.906 -9.477 -12.156 1 98.25 99 ILE A O 1
ATOM 777 N N . ALA A 1 100 ? 16.625 -10.008 -10.445 1 98.69 100 ALA A N 1
ATOM 778 C CA . ALA A 1 100 ? 15.773 -8.844 -10.602 1 98.69 100 ALA A CA 1
ATOM 779 C C . ALA A 1 100 ? 16.094 -7.773 -9.562 1 98.69 100 ALA A C 1
ATOM 781 O O . ALA A 1 100 ? 16.125 -8.055 -8.367 1 98.69 100 ALA A O 1
ATOM 782 N N . TYR A 1 101 ? 16.391 -6.582 -10.016 1 98.44 101 TYR A N 1
ATOM 783 C CA . TYR A 1 101 ? 16.547 -5.414 -9.156 1 98.44 101 TYR A CA 1
ATOM 784 C C . TYR A 1 101 ? 15.281 -4.57 -9.133 1 98.44 101 TYR A C 1
ATOM 786 O O . TYR A 1 101 ? 14.766 -4.176 -10.18 1 98.44 101 TYR A O 1
ATOM 794 N N . VAL A 1 102 ? 14.789 -4.344 -7.906 1 98.56 102 VAL A N 1
ATOM 795 C CA . VAL A 1 102 ? 13.523 -3.646 -7.734 1 98.56 102 VAL A CA 1
ATOM 796 C C . VAL A 1 102 ? 13.75 -2.326 -7.004 1 98.56 102 VAL A C 1
ATOM 798 O O . VAL A 1 102 ? 14.398 -2.297 -5.957 1 98.56 102 VAL A O 1
ATOM 801 N N . GLN A 1 103 ? 13.234 -1.233 -7.562 1 97.19 103 GLN A N 1
ATOM 802 C CA . GLN A 1 103 ? 13.289 0.084 -6.938 1 97.19 103 GLN A CA 1
ATOM 803 C C . GLN A 1 103 ? 11.891 0.578 -6.57 1 97.19 103 GLN A C 1
ATOM 805 O O . GLN A 1 103 ? 11 0.621 -7.422 1 97.19 103 GLN A O 1
ATOM 810 N N . ALA A 1 104 ? 11.773 0.891 -5.34 1 95.81 104 ALA A N 1
ATOM 811 C CA . ALA A 1 104 ? 10.531 1.485 -4.848 1 95.81 104 ALA A CA 1
ATOM 812 C C . ALA A 1 104 ? 10.789 2.855 -4.227 1 95.81 104 ALA A C 1
ATOM 814 O O . ALA A 1 104 ? 11.906 3.154 -3.809 1 95.81 104 ALA A O 1
ATOM 815 N N . PRO A 1 105 ? 9.789 3.717 -4.277 1 92.81 105 PRO A N 1
ATOM 816 C CA . PRO A 1 105 ? 9.984 4.938 -3.49 1 92.81 105 PRO A CA 1
ATOM 817 C C . PRO A 1 105 ? 10.414 4.652 -2.055 1 92.81 105 PRO A C 1
ATOM 819 O O . PRO A 1 105 ? 9.93 3.703 -1.437 1 92.81 105 PRO A O 1
ATOM 822 N N . LEU A 1 106 ? 11.32 5.43 -1.616 1 91.31 106 LEU A N 1
ATOM 823 C CA . LEU A 1 106 ? 11.984 5.188 -0.341 1 91.31 106 LEU A CA 1
ATOM 824 C C . LEU A 1 106 ? 10.969 5.066 0.789 1 91.31 106 LEU A C 1
ATOM 826 O O . LEU A 1 106 ? 11.148 4.273 1.713 1 91.31 106 LEU A O 1
ATOM 830 N N . GLN A 1 107 ? 9.898 5.797 0.626 1 90.25 107 GLN A N 1
ATOM 831 C CA . GLN A 1 107 ? 8.914 5.824 1.709 1 90.25 107 GLN A CA 1
ATOM 832 C C . GLN A 1 107 ? 8.156 4.508 1.791 1 90.25 107 GLN A C 1
ATOM 834 O O . GLN A 1 107 ? 7.5 4.223 2.799 1 90.25 107 GLN A O 1
ATOM 839 N N . TYR A 1 108 ? 8.242 3.678 0.727 1 94.62 108 TYR A N 1
ATOM 840 C CA . TYR A 1 108 ? 7.461 2.449 0.714 1 94.62 108 TYR A CA 1
ATOM 841 C C . TYR A 1 108 ? 8.367 1.223 0.721 1 94.62 108 TYR A C 1
ATOM 843 O O . TYR A 1 108 ? 7.898 0.097 0.538 1 94.62 108 TYR A O 1
ATOM 851 N N . LYS A 1 109 ? 9.617 1.373 0.942 1 93.06 109 LYS A N 1
ATOM 852 C CA . LYS A 1 109 ? 10.562 0.256 0.951 1 93.06 109 LYS A CA 1
ATOM 853 C C . LYS A 1 109 ? 10.18 -0.771 2.014 1 93.06 109 LYS A C 1
ATOM 855 O O . LYS A 1 109 ? 10.258 -1.979 1.772 1 93.06 109 LYS A O 1
ATOM 860 N N . GLY A 1 110 ? 9.766 -0.319 3.168 1 92.31 110 GLY A N 1
ATOM 861 C CA . GLY A 1 110 ? 9.32 -1.222 4.215 1 92.31 110 GLY A CA 1
ATOM 862 C C . GLY A 1 110 ? 8.148 -2.094 3.795 1 92.31 110 GLY A C 1
ATOM 863 O O . GLY A 1 110 ? 8.117 -3.287 4.098 1 92.31 110 GLY A O 1
ATOM 864 N N . LEU A 1 111 ? 7.23 -1.461 3.094 1 93.94 111 LEU A N 1
ATOM 865 C CA . LEU A 1 111 ? 6.059 -2.184 2.611 1 93.94 111 LEU A CA 1
ATOM 866 C C . LEU A 1 111 ? 6.445 -3.199 1.541 1 93.94 111 LEU A C 1
ATOM 868 O O . LEU A 1 111 ? 5.875 -4.289 1.477 1 93.94 111 LEU A O 1
ATOM 872 N N . VAL A 1 112 ? 7.398 -2.85 0.729 1 97.38 112 VAL A N 1
ATOM 873 C CA . VAL A 1 112 ? 7.883 -3.691 -0.36 1 97.38 112 VAL A CA 1
ATOM 874 C C . VAL A 1 112 ? 8.586 -4.922 0.21 1 97.38 112 VAL A C 1
ATOM 876 O O . VAL A 1 112 ? 8.367 -6.043 -0.252 1 97.38 112 VAL A O 1
ATOM 879 N N . ILE A 1 113 ? 9.375 -4.723 1.187 1 97.06 113 ILE A N 1
ATOM 880 C CA . ILE A 1 113 ? 10.109 -5.816 1.812 1 97.06 113 ILE A CA 1
ATOM 881 C C . ILE A 1 113 ? 9.172 -6.629 2.701 1 97.06 113 ILE A C 1
ATOM 883 O O . ILE A 1 113 ? 9.188 -7.859 2.672 1 97.06 113 ILE A O 1
ATOM 887 N N . GLY A 1 114 ? 8.367 -5.957 3.539 1 95.44 114 GLY A N 1
ATOM 888 C CA . GLY A 1 114 ? 7.43 -6.582 4.465 1 95.44 114 GLY A CA 1
ATOM 889 C C . GLY A 1 114 ? 8.047 -6.887 5.816 1 95.44 114 GLY A C 1
ATOM 890 O O . GLY A 1 114 ? 9.266 -7 5.941 1 95.44 114 GLY A O 1
ATOM 891 N N . LYS A 1 115 ? 7.16 -7.039 6.797 1 91.56 115 LYS A N 1
ATOM 892 C CA . LYS A 1 115 ? 7.617 -7.41 8.133 1 91.56 115 LYS A CA 1
ATOM 893 C C . LYS A 1 115 ? 8.359 -8.742 8.109 1 91.56 115 LYS A C 1
ATOM 895 O O . LYS A 1 115 ? 7.824 -9.75 7.641 1 91.56 115 LYS A O 1
ATOM 900 N N . GLY A 1 116 ? 9.656 -8.656 8.523 1 93.5 116 GLY A N 1
ATOM 901 C CA . GLY A 1 116 ? 10.461 -9.875 8.547 1 93.5 116 GLY A CA 1
ATOM 902 C C . GLY A 1 116 ? 10.766 -10.406 7.156 1 93.5 116 GLY A C 1
ATOM 903 O O . GLY A 1 116 ? 10.984 -11.609 6.988 1 93.5 116 GLY A O 1
ATOM 904 N N . GLY A 1 117 ? 10.516 -9.672 6.164 1 96.81 117 GLY A N 1
ATOM 905 C CA . GLY A 1 117 ? 10.805 -10.062 4.797 1 96.81 117 GLY A CA 1
ATOM 906 C C . GLY A 1 117 ? 9.719 -10.922 4.18 1 96.81 117 GLY A C 1
ATOM 907 O O . GLY A 1 117 ? 9.961 -11.633 3.199 1 96.81 117 GLY A O 1
ATOM 908 N N . LYS A 1 118 ? 8.602 -10.82 4.75 1 97.12 118 LYS A N 1
ATOM 909 C CA . LYS A 1 118 ? 7.523 -11.703 4.328 1 97.12 118 LYS A CA 1
ATOM 910 C C . LYS A 1 118 ? 7.125 -11.43 2.881 1 97.12 118 LYS A C 1
ATOM 912 O O . LYS A 1 118 ? 6.957 -12.359 2.09 1 97.12 118 LYS A O 1
ATOM 917 N N . ASN A 1 119 ? 6.988 -10.172 2.535 1 97.88 119 ASN A N 1
ATOM 918 C CA . ASN A 1 119 ? 6.527 -9.836 1.191 1 97.88 119 ASN A CA 1
ATOM 919 C C . ASN A 1 119 ? 7.598 -10.133 0.143 1 97.88 119 ASN A C 1
ATOM 921 O O . ASN A 1 119 ? 7.305 -10.734 -0.893 1 97.88 119 ASN A O 1
ATOM 925 N N . ILE A 1 120 ? 8.797 -9.789 0.381 1 98.44 120 ILE A N 1
ATOM 926 C CA . ILE A 1 120 ? 9.859 -10 -0.598 1 98.44 120 ILE A CA 1
ATOM 927 C C . ILE A 1 120 ? 10.102 -11.5 -0.778 1 98.44 120 ILE A C 1
ATOM 929 O O . ILE A 1 120 ? 10.398 -11.953 -1.885 1 98.44 120 ILE A O 1
ATOM 933 N N . ASN A 1 121 ? 9.945 -12.219 0.262 1 98.25 121 ASN A N 1
ATOM 934 C CA . ASN A 1 121 ? 10.133 -13.664 0.149 1 98.25 121 ASN A CA 1
ATOM 935 C C . ASN A 1 121 ? 9.008 -14.312 -0.655 1 98.25 121 ASN A C 1
ATOM 937 O O . ASN A 1 121 ? 9.25 -15.219 -1.448 1 98.25 121 ASN A O 1
ATOM 941 N N . LYS A 1 122 ? 7.812 -13.797 -0.438 1 98.56 122 LYS A N 1
ATOM 942 C CA . LYS A 1 122 ? 6.688 -14.219 -1.268 1 98.56 122 LYS A CA 1
ATOM 943 C C . LYS A 1 122 ? 6.969 -13.961 -2.746 1 98.56 122 LYS A C 1
ATOM 945 O O . LYS A 1 122 ? 6.781 -14.844 -3.582 1 98.56 122 LYS A O 1
ATOM 950 N N . VAL A 1 123 ? 7.461 -12.836 -3.043 1 98.81 123 VAL A N 1
ATOM 951 C CA . VAL A 1 123 ? 7.742 -12.445 -4.422 1 98.81 123 VAL A CA 1
ATOM 952 C C . VAL A 1 123 ? 8.859 -13.312 -4.984 1 98.81 123 VAL A C 1
ATOM 954 O O . VAL A 1 123 ? 8.758 -13.836 -6.102 1 98.81 123 VAL A O 1
ATOM 957 N N . LYS A 1 124 ? 9.914 -13.5 -4.188 1 98.56 124 LYS A N 1
ATOM 958 C CA . LYS A 1 124 ? 11.023 -14.344 -4.621 1 98.56 124 LYS A CA 1
ATOM 959 C C . LYS A 1 124 ? 10.547 -15.75 -4.977 1 98.56 124 LYS A C 1
ATOM 961 O O . LYS A 1 124 ? 10.961 -16.312 -5.988 1 98.56 124 LYS A O 1
ATOM 966 N N . GLU A 1 125 ? 9.672 -16.234 -4.195 1 98.25 125 GLU A N 1
ATOM 967 C CA . GLU A 1 125 ? 9.156 -17.578 -4.43 1 98.25 125 GLU A CA 1
ATOM 968 C C . GLU A 1 125 ? 8.367 -17.641 -5.734 1 98.25 125 GLU A C 1
ATOM 970 O O . GLU A 1 125 ? 8.602 -18.531 -6.559 1 98.25 125 GLU A O 1
ATOM 975 N N . LEU A 1 126 ? 7.531 -16.703 -5.965 1 98.69 126 LEU A N 1
ATOM 976 C CA . LEU A 1 126 ? 6.664 -16.734 -7.137 1 98.69 126 LEU A CA 1
ATOM 977 C C . LEU A 1 126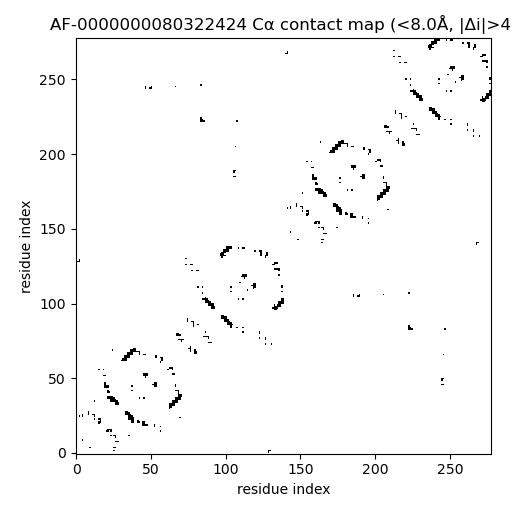 ? 7.461 -16.484 -8.414 1 98.69 126 LEU A C 1
ATOM 979 O O . LEU A 1 126 ? 7.207 -17.109 -9.445 1 98.69 126 LEU A O 1
ATOM 983 N N . VAL A 1 127 ? 8.438 -15.625 -8.359 1 98.5 127 VAL A N 1
ATOM 984 C CA . VAL A 1 127 ? 9.164 -15.297 -9.586 1 98.5 127 VAL A CA 1
ATOM 985 C C . VAL A 1 127 ? 10.109 -16.438 -9.945 1 98.5 127 VAL A C 1
ATOM 987 O O . VAL A 1 127 ? 10.367 -16.688 -11.125 1 98.5 127 VAL A O 1
ATOM 990 N N . ARG A 1 128 ? 10.609 -17.062 -8.906 1 97.81 128 ARG A N 1
ATOM 991 C CA . ARG A 1 128 ? 11.406 -18.266 -9.172 1 97.81 128 ARG A CA 1
ATOM 992 C C . ARG A 1 128 ? 10.57 -19.344 -9.852 1 97.81 128 ARG A C 1
ATOM 994 O O . ARG A 1 128 ? 10.977 -19.906 -10.867 1 97.81 128 ARG A O 1
ATOM 1001 N N . ARG A 1 129 ? 9.414 -19.547 -9.336 1 98 129 ARG A N 1
ATOM 1002 C CA . ARG A 1 129 ? 8.547 -20.625 -9.82 1 98 129 ARG A CA 1
ATOM 1003 C C . ARG A 1 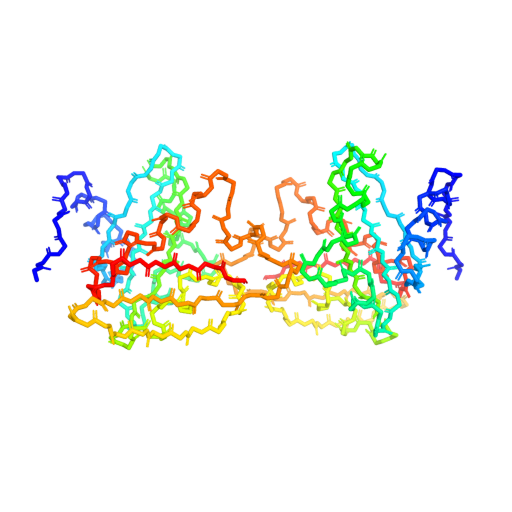129 ? 8.078 -20.344 -11.242 1 98 129 ARG A C 1
ATOM 1005 O O . ARG A 1 129 ? 7.934 -21.266 -12.047 1 98 129 ARG A O 1
ATOM 1012 N N . HIS A 1 130 ? 8 -19.078 -11.609 1 98.31 130 HIS A N 1
ATOM 1013 C CA . HIS A 1 130 ? 7.266 -18.797 -12.836 1 98.31 130 HIS A CA 1
ATOM 1014 C C . HIS A 1 130 ? 8.18 -18.203 -13.898 1 98.31 130 HIS A C 1
ATOM 1016 O O . HIS A 1 130 ? 7.848 -18.203 -15.086 1 98.31 130 HIS A O 1
ATOM 1022 N N . HIS A 1 131 ? 9.352 -17.688 -13.516 1 97.69 131 HIS A N 1
ATOM 1023 C CA . HIS A 1 131 ? 10.188 -17.016 -14.508 1 97.69 131 HIS A CA 1
ATOM 1024 C C . HIS A 1 131 ? 11.656 -17.391 -14.328 1 97.69 131 HIS A C 1
ATOM 1026 O O . HIS A 1 131 ? 12.531 -16.797 -14.969 1 97.69 131 HIS A O 1
ATOM 1032 N N . ASP A 1 132 ? 11.938 -18.312 -13.414 1 96.56 132 ASP A N 1
ATOM 1033 C CA . ASP A 1 132 ? 13.281 -18.828 -13.18 1 96.56 132 ASP A CA 1
ATOM 1034 C C . ASP A 1 132 ? 14.25 -17.703 -12.836 1 96.56 132 ASP A C 1
ATOM 1036 O O . ASP A 1 132 ? 15.336 -17.594 -13.422 1 96.56 132 ASP A O 1
ATOM 1040 N N . ILE A 1 133 ? 13.789 -16.828 -12.055 1 97.88 133 ILE A N 1
ATOM 1041 C CA . ILE A 1 133 ? 14.641 -15.766 -11.523 1 97.88 133 ILE A CA 1
ATOM 1042 C C . ILE A 1 133 ? 15.195 -16.172 -10.164 1 97.88 133 ILE A C 1
ATOM 1044 O O . ILE A 1 133 ? 14.438 -16.547 -9.258 1 97.88 133 ILE A O 1
ATOM 1048 N N . GLU A 1 134 ? 16.453 -16.125 -9.977 1 97.19 134 GLU A N 1
ATOM 1049 C CA . GLU A 1 134 ? 17.172 -16.719 -8.844 1 97.19 134 GLU A CA 1
ATOM 1050 C C . GLU A 1 134 ? 17 -15.852 -7.59 1 97.19 134 GLU A C 1
ATOM 1052 O O . GLU A 1 134 ? 17.016 -16.375 -6.473 1 97.19 134 GLU A O 1
ATOM 1057 N N . ASN A 1 135 ? 17 -14.516 -7.906 1 97.69 135 ASN A N 1
ATOM 1058 C CA . ASN A 1 135 ? 16.953 -13.617 -6.762 1 97.69 135 ASN A CA 1
ATOM 1059 C C . ASN A 1 135 ? 16.297 -12.289 -7.117 1 97.69 135 ASN A C 1
ATOM 1061 O O . ASN A 1 135 ? 16.281 -11.891 -8.281 1 97.69 135 ASN A O 1
ATOM 1065 N N . VAL A 1 136 ? 15.648 -11.727 -6.148 1 98.5 136 VAL A N 1
ATOM 1066 C CA . VAL A 1 136 ? 15.07 -10.391 -6.23 1 98.5 136 VAL A CA 1
ATOM 1067 C C . VAL A 1 136 ? 15.695 -9.484 -5.168 1 98.5 136 VAL A C 1
ATOM 1069 O O . VAL A 1 136 ? 15.664 -9.812 -3.979 1 98.5 136 VAL A O 1
ATOM 1072 N N . ILE A 1 137 ? 16.25 -8.352 -5.562 1 97.38 137 ILE A N 1
ATOM 1073 C CA . ILE A 1 137 ? 16.938 -7.438 -4.648 1 97.38 137 ILE A CA 1
ATOM 1074 C C . ILE A 1 137 ? 16.266 -6.07 -4.68 1 97.38 137 ILE A C 1
ATOM 1076 O O . ILE A 1 137 ? 16.094 -5.477 -5.746 1 97.38 137 ILE A O 1
ATOM 1080 N N . VAL A 1 138 ? 15.852 -5.656 -3.49 1 95.19 138 VAL A N 1
ATOM 1081 C CA . VAL A 1 138 ? 15.242 -4.336 -3.385 1 95.19 138 VAL A CA 1
ATOM 1082 C C . VAL A 1 138 ? 16.312 -3.293 -3.09 1 95.19 138 VAL A C 1
ATOM 1084 O O . VAL A 1 138 ? 17.094 -3.443 -2.146 1 95.19 138 VAL A O 1
ATOM 1087 N N . LYS A 1 139 ? 16.312 -2.305 -3.943 1 86.19 139 LYS A N 1
ATOM 1088 C CA . LYS A 1 139 ? 17.312 -1.25 -3.82 1 86.19 139 LYS A CA 1
ATOM 1089 C C . LYS A 1 139 ? 16.688 0.027 -3.256 1 86.19 139 LYS A C 1
ATOM 1091 O O . LYS A 1 139 ? 15.516 0.302 -3.471 1 86.19 139 LYS A O 1
ATOM 1096 N N . MET B 1 1 ? -9.734 27.984 10.125 1 51.22 1 MET B N 1
ATOM 1097 C CA . MET B 1 1 ? -9.25 27.828 11.492 1 51.22 1 MET B CA 1
ATOM 1098 C C . MET B 1 1 ? -8.016 26.938 11.539 1 51.22 1 MET B C 1
ATOM 1100 O O . MET B 1 1 ? -7.914 25.969 10.773 1 51.22 1 MET B O 1
ATOM 1104 N N . GLY B 1 2 ? -6.926 27.469 12.125 1 69.75 2 GLY B N 1
ATOM 1105 C CA . GLY B 1 2 ? -5.598 26.875 12.18 1 69.75 2 GLY B CA 1
ATOM 1106 C C . GLY B 1 2 ? -5.559 25.547 12.891 1 69.75 2 GLY B C 1
ATOM 1107 O O . GLY B 1 2 ? -6.457 25.234 13.68 1 69.75 2 GLY B O 1
ATOM 1108 N N . VAL B 1 3 ? -4.895 24.438 12.375 1 87.19 3 VAL B N 1
ATOM 1109 C CA . VAL B 1 3 ? -4.695 23.156 13.031 1 87.19 3 VAL B CA 1
ATOM 1110 C C . VAL B 1 3 ? -4.27 23.375 14.477 1 87.19 3 VAL B C 1
ATOM 1112 O O . VAL B 1 3 ? -3.379 24.172 14.758 1 87.19 3 VAL B O 1
ATOM 1115 N N . LYS B 1 4 ? -5.129 22.891 15.555 1 90.44 4 LYS B N 1
ATOM 1116 C CA . LYS B 1 4 ? -4.746 22.953 16.953 1 90.44 4 LYS B CA 1
ATOM 1117 C C . LYS B 1 4 ? -3.742 21.859 17.312 1 90.44 4 LYS B C 1
ATOM 1119 O O . LYS B 1 4 ? -4.059 20.672 17.219 1 90.44 4 LYS B O 1
ATOM 1124 N N . LEU B 1 5 ? -2.555 22.297 17.734 1 95.38 5 LEU B N 1
ATOM 1125 C CA . LEU B 1 5 ? -1.475 21.359 18.016 1 95.38 5 LEU B CA 1
ATOM 1126 C C . LEU B 1 5 ? -1.221 21.266 19.516 1 95.38 5 LEU B C 1
ATOM 1128 O O . LEU B 1 5 ? -1.253 22.297 20.219 1 95.38 5 LEU B O 1
ATOM 1132 N N . SER B 1 6 ? -1.066 20.125 20.016 1 95.88 6 SER B N 1
ATOM 1133 C CA . SER B 1 6 ? -0.642 19.953 21.391 1 95.88 6 SER B CA 1
ATOM 1134 C C . SER B 1 6 ? 0.811 20.375 21.578 1 95.88 6 SER B C 1
ATOM 1136 O O . SER B 1 6 ? 1.543 20.562 20.609 1 95.88 6 SER B O 1
ATOM 1138 N N . THR B 1 7 ? 1.223 20.484 22.797 1 96.88 7 THR B N 1
ATOM 1139 C CA . THR B 1 7 ? 2.615 20.781 23.109 1 96.88 7 THR B CA 1
ATOM 1140 C C . THR B 1 7 ? 3.537 19.688 22.578 1 96.88 7 THR B C 1
ATOM 1142 O O . THR B 1 7 ? 4.613 19.984 22.047 1 96.88 7 THR B O 1
ATOM 1145 N N . GLU B 1 8 ? 3.107 18.484 22.703 1 97.5 8 GLU B N 1
ATOM 1146 C CA . GLU B 1 8 ? 3.904 17.359 22.219 1 97.5 8 GLU B CA 1
ATOM 1147 C C . GLU B 1 8 ? 4.039 17.406 20.688 1 97.5 8 GLU B C 1
ATOM 1149 O O . GLU B 1 8 ? 5.117 17.141 20.156 1 97.5 8 GLU B O 1
ATOM 1154 N N . SER B 1 9 ? 2.971 17.688 20.078 1 97.94 9 SER B N 1
ATOM 1155 C CA . SER B 1 9 ? 3.02 17.797 18.625 1 97.94 9 SER B CA 1
ATOM 1156 C C . SER B 1 9 ? 3.979 18.891 18.188 1 97.94 9 SER B C 1
ATOM 1158 O O . SER B 1 9 ? 4.711 18.719 17.203 1 97.94 9 SER B O 1
ATOM 1160 N N . ILE B 1 10 ? 3.945 19.953 18.875 1 97.94 10 ILE B N 1
ATOM 1161 C CA . ILE B 1 10 ? 4.812 21.078 18.547 1 97.94 10 ILE B CA 1
ATOM 1162 C C . ILE B 1 10 ? 6.273 20.672 18.703 1 97.94 10 ILE B C 1
ATOM 1164 O O . ILE B 1 10 ? 7.109 21 17.859 1 97.94 10 ILE B O 1
ATOM 1168 N N . ARG B 1 11 ? 6.531 19.906 19.656 1 98 11 ARG B N 1
ATOM 1169 C CA . ARG B 1 11 ? 7.887 19.422 19.891 1 98 11 ARG B CA 1
ATOM 1170 C C . ARG B 1 11 ? 8.328 18.484 18.766 1 98 11 ARG B C 1
ATOM 1172 O O . ARG B 1 11 ? 9.453 18.594 18.281 1 98 11 ARG B O 1
ATOM 1179 N N . TYR B 1 12 ? 7.457 17.594 18.453 1 98.69 12 TYR B N 1
ATOM 1180 C CA . TYR B 1 12 ? 7.766 16.656 17.375 1 98.69 12 TYR B CA 1
ATOM 1181 C C . TYR B 1 12 ? 7.98 17.391 16.062 1 98.69 12 TYR B C 1
ATOM 1183 O O . TYR B 1 12 ? 8.867 17.031 15.273 1 98.69 12 TYR B O 1
ATOM 1191 N N . ILE B 1 13 ? 7.188 18.375 15.852 1 98.69 13 ILE B N 1
ATOM 1192 C CA . ILE B 1 13 ? 7.309 19.141 14.625 1 98.69 13 ILE B CA 1
ATOM 1193 C C . ILE B 1 13 ? 8.664 19.859 14.594 1 98.69 13 ILE B C 1
ATOM 1195 O O . ILE B 1 13 ? 9.391 19.766 13.602 1 98.69 13 ILE B O 1
ATOM 1199 N N . ALA B 1 14 ? 8.977 20.484 15.664 1 98.69 14 ALA B N 1
ATOM 1200 C CA . ALA B 1 14 ? 10.25 21.188 15.75 1 98.69 14 ALA B CA 1
ATOM 1201 C C . ALA B 1 14 ? 11.422 20.234 15.539 1 98.69 14 ALA B C 1
ATOM 1203 O O . ALA B 1 14 ? 12.359 20.547 14.797 1 98.69 14 ALA B O 1
ATOM 1204 N N . LEU B 1 15 ? 11.352 19.094 16.141 1 98.69 15 LEU B N 1
ATOM 1205 C CA . LEU B 1 15 ? 12.391 18.078 15.992 1 98.69 15 LEU B CA 1
ATOM 1206 C C . LEU B 1 15 ? 12.523 17.641 14.539 1 98.69 15 LEU B C 1
ATOM 1208 O O . LEU B 1 15 ? 13.625 17.625 13.992 1 98.69 15 LEU B O 1
ATOM 1212 N N . PHE B 1 16 ? 11.453 17.297 13.898 1 98.88 16 PHE B N 1
ATOM 1213 C CA . PHE B 1 16 ? 11.453 16.766 12.539 1 98.88 16 PHE B CA 1
ATOM 1214 C C . PHE B 1 16 ? 11.953 17.812 11.555 1 98.88 16 PHE B C 1
ATOM 1216 O O . PHE B 1 16 ? 12.719 17.5 10.641 1 98.88 16 PHE B O 1
ATOM 1223 N N . GLU B 1 17 ? 11.539 19.031 11.789 1 98.88 17 GLU B N 1
ATOM 1224 C CA . GLU B 1 17 ? 11.984 20.094 10.906 1 98.88 17 GLU B CA 1
ATOM 1225 C C . GLU B 1 17 ? 13.477 20.375 11.062 1 98.88 17 GLU B C 1
ATOM 1227 O O . GLU B 1 17 ? 14.18 20.625 10.078 1 98.88 17 GLU B O 1
ATOM 1232 N N . SER B 1 18 ? 13.891 20.297 12.258 1 98.62 18 SER B N 1
ATOM 1233 C CA . SER B 1 18 ? 15.312 20.516 12.5 1 98.62 18 SER B CA 1
ATOM 1234 C C . SER B 1 18 ? 16.156 19.406 11.891 1 98.62 18 SER B C 1
ATOM 1236 O O . SER B 1 18 ? 17.25 19.641 11.375 1 98.62 18 SER B O 1
ATOM 1238 N N . LEU B 1 19 ? 15.609 18.234 11.883 1 98.38 19 LEU B N 1
ATOM 1239 C CA . LEU B 1 19 ? 16.312 17.062 11.406 1 98.38 19 LEU B CA 1
ATOM 1240 C C . LEU B 1 19 ? 16.359 17.016 9.883 1 98.38 19 LEU B C 1
ATOM 1242 O O . LEU B 1 19 ? 17.344 16.578 9.289 1 98.38 19 LEU B O 1
ATOM 1246 N N . THR B 1 20 ? 15.328 17.516 9.211 1 98.56 20 THR B N 1
ATOM 1247 C CA . THR B 1 20 ? 15.141 17.156 7.805 1 98.56 20 THR B CA 1
ATOM 1248 C C . THR B 1 20 ? 15.18 18.406 6.922 1 98.56 20 THR B C 1
ATOM 1250 O O . THR B 1 20 ? 15.398 18.312 5.715 1 98.56 20 THR B O 1
ATOM 1253 N N . GLY B 1 21 ? 14.828 19.562 7.488 1 98.56 21 GLY B N 1
ATOM 1254 C CA . GLY B 1 21 ? 14.695 20.781 6.715 1 98.56 21 GLY B CA 1
ATOM 1255 C C . GLY B 1 21 ? 13.336 20.922 6.062 1 98.56 21 GLY B C 1
ATOM 1256 O O . GLY B 1 21 ? 13.055 21.953 5.426 1 98.56 21 GLY B O 1
ATOM 1257 N N . ALA B 1 22 ? 12.461 19.953 6.219 1 98.81 22 ALA B N 1
ATOM 1258 C CA . ALA B 1 22 ? 11.117 20.016 5.645 1 98.81 22 ALA B CA 1
ATOM 1259 C C . ALA B 1 22 ? 10.195 20.891 6.488 1 98.81 22 ALA B C 1
ATOM 1261 O O . ALA B 1 22 ? 10.352 20.969 7.711 1 98.81 22 ALA B O 1
ATOM 1262 N N . ASN B 1 23 ? 9.281 21.5 5.867 1 98.81 23 ASN B N 1
ATOM 1263 C CA . ASN B 1 23 ? 8.234 22.234 6.574 1 98.81 23 ASN B CA 1
ATOM 1264 C C . ASN B 1 23 ? 7.062 21.328 6.934 1 98.81 23 ASN B C 1
ATOM 1266 O O . ASN B 1 23 ? 6.492 20.672 6.062 1 98.81 23 ASN B O 1
ATOM 1270 N N . VAL B 1 24 ? 6.762 21.312 8.18 1 98.81 24 VAL B N 1
ATOM 1271 C CA . VAL B 1 24 ? 5.688 20.453 8.656 1 98.81 24 VAL B CA 1
ATOM 1272 C C . VAL B 1 24 ? 4.434 21.281 8.922 1 98.81 24 VAL B C 1
ATOM 1274 O O . VAL B 1 24 ? 4.484 22.266 9.672 1 98.81 24 VAL B O 1
ATOM 1277 N N . LYS B 1 25 ? 3.33 20.828 8.367 1 98.56 25 LYS B N 1
ATOM 1278 C CA . LYS B 1 25 ? 2.074 21.562 8.477 1 98.56 25 LYS B CA 1
ATOM 1279 C C . LYS B 1 25 ? 1.21 21.016 9.609 1 98.56 25 LYS B C 1
ATOM 1281 O O . LYS B 1 25 ? 0.325 21.719 10.109 1 98.56 25 LYS B O 1
ATOM 1286 N N . ASP B 1 26 ? 1.457 19.766 9.898 1 98.75 26 ASP B N 1
ATOM 1287 C CA . ASP B 1 26 ? 0.624 19.094 10.891 1 98.75 26 ASP B CA 1
ATOM 1288 C C . ASP B 1 26 ? 1.309 17.844 11.43 1 98.75 26 ASP B C 1
ATOM 1290 O O . ASP B 1 26 ? 2.293 17.359 10.852 1 98.75 26 ASP B O 1
ATOM 1294 N N . CYS B 1 27 ? 0.773 17.375 12.586 1 98.81 27 CYS B N 1
ATOM 1295 C CA . CYS B 1 27 ? 1.332 16.188 13.242 1 98.81 27 CYS B CA 1
ATOM 1296 C C . CYS B 1 27 ? 0.257 15.438 14.008 1 98.81 27 CYS B C 1
ATOM 1298 O O . CYS B 1 27 ? -0.482 16.031 14.797 1 98.81 27 CYS B O 1
ATOM 1300 N N . LEU B 1 28 ? 0.141 14.156 13.703 1 98.56 28 LEU B N 1
ATOM 1301 C CA . LEU B 1 28 ? -0.726 13.273 14.477 1 98.56 28 LEU B CA 1
ATOM 1302 C C . LEU B 1 28 ? 0.097 12.297 15.305 1 98.56 28 LEU B C 1
ATOM 1304 O O . LEU B 1 28 ? 1.067 11.719 14.812 1 98.56 28 LEU B O 1
ATOM 1308 N N . ILE B 1 29 ? -0.314 12.156 16.594 1 98.25 29 ILE B N 1
ATOM 1309 C CA . ILE B 1 29 ? 0.421 11.273 17.5 1 98.25 29 ILE B CA 1
ATOM 1310 C C . ILE B 1 29 ? -0.471 10.109 17.922 1 98.25 29 ILE B C 1
ATOM 1312 O O . ILE B 1 29 ? -1.566 10.312 18.453 1 98.25 29 ILE B O 1
ATOM 1316 N N . TYR B 1 30 ? 0.007 8.953 17.594 1 97.38 30 TYR B N 1
ATOM 1317 C CA . TYR B 1 30 ? -0.619 7.715 18.047 1 97.38 30 TYR B CA 1
ATOM 1318 C C . TYR B 1 30 ? 0.278 6.98 19.031 1 97.38 30 TYR B C 1
ATOM 1320 O O . TYR B 1 30 ? 1.376 7.445 19.344 1 97.38 30 TYR B O 1
ATOM 1328 N N . ASP B 1 31 ? -0.228 5.879 19.531 1 96.69 31 ASP B N 1
ATOM 1329 C CA . ASP B 1 31 ? 0.553 5.121 20.5 1 96.69 31 ASP B CA 1
ATOM 1330 C C . ASP B 1 31 ? 1.82 4.555 19.859 1 96.69 31 ASP B C 1
ATOM 1332 O O . ASP B 1 31 ? 2.896 4.605 20.469 1 96.69 31 ASP B O 1
ATOM 1336 N N . ASP B 1 32 ? 1.713 4.109 18.688 1 96 32 ASP B N 1
ATOM 1337 C CA . ASP B 1 32 ? 2.822 3.373 18.094 1 96 32 ASP B CA 1
ATOM 1338 C C . ASP B 1 32 ? 3.443 4.156 16.938 1 96 32 ASP B C 1
ATOM 1340 O O . ASP B 1 32 ? 4.441 3.73 16.359 1 96 32 ASP B O 1
ATOM 1344 N N . LYS B 1 33 ? 2.891 5.383 16.641 1 97.31 33 LYS B N 1
ATOM 1345 C CA . LYS B 1 33 ? 3.287 6.043 15.398 1 97.31 33 LYS B CA 1
ATOM 1346 C C . LYS B 1 33 ? 3.098 7.555 15.5 1 97.31 33 LYS B C 1
ATOM 1348 O O . LYS B 1 33 ? 2.191 8.031 16.188 1 97.31 33 LYS B O 1
ATOM 1353 N N . VAL B 1 34 ? 3.994 8.297 14.844 1 98.62 34 VAL B N 1
ATOM 1354 C CA . VAL B 1 34 ? 3.814 9.727 14.625 1 98.62 34 VAL B CA 1
ATOM 1355 C C . VAL B 1 34 ? 3.695 10.016 13.133 1 98.62 34 VAL B C 1
ATOM 1357 O O . VAL B 1 34 ? 4.484 9.508 12.328 1 98.62 34 VAL B O 1
ATOM 1360 N N . VAL B 1 35 ? 2.721 10.789 12.766 1 98.75 35 VAL B N 1
ATOM 1361 C CA . VAL B 1 35 ? 2.486 11.172 11.375 1 98.75 35 VAL B CA 1
ATOM 1362 C C . VAL B 1 35 ? 2.832 12.641 11.172 1 98.75 35 VAL B C 1
ATOM 1364 O O . VAL B 1 35 ? 2.326 13.508 11.891 1 98.75 35 VAL B O 1
ATOM 1367 N N . PHE B 1 36 ? 3.662 12.922 10.203 1 98.88 36 PHE B N 1
ATOM 1368 C CA . PHE B 1 36 ? 3.979 14.297 9.828 1 98.88 36 PHE B CA 1
ATOM 1369 C C . PHE B 1 36 ? 3.373 14.641 8.469 1 98.88 36 PHE B C 1
ATOM 1371 O O . PHE B 1 36 ? 3.598 13.922 7.488 1 98.88 36 PHE B O 1
ATOM 1378 N N . LEU B 1 37 ? 2.617 15.625 8.445 1 98.94 37 LEU B N 1
ATOM 1379 C CA . LEU B 1 37 ? 2.146 16.203 7.191 1 98.94 37 LEU B CA 1
ATOM 1380 C C . LEU B 1 37 ? 3.072 17.328 6.73 1 98.94 37 LEU B C 1
ATOM 1382 O O . LEU B 1 37 ? 3.16 18.375 7.375 1 98.94 37 LEU B O 1
ATOM 1386 N N . VAL B 1 38 ? 3.676 17.094 5.609 1 98.88 38 VAL B N 1
ATOM 1387 C CA . VAL B 1 38 ? 4.668 18.078 5.18 1 98.88 38 VAL B CA 1
ATOM 1388 C C . VAL B 1 38 ? 4.109 18.906 4.027 1 98.88 38 VAL B C 1
ATOM 1390 O O . VAL B 1 38 ? 3.139 18.5 3.377 1 98.88 38 VAL B O 1
ATOM 1393 N N . ARG B 1 39 ? 4.781 19.984 3.859 1 98.75 39 ARG B N 1
ATOM 1394 C CA . ARG B 1 39 ? 4.402 20.891 2.77 1 98.75 39 ARG B CA 1
ATOM 1395 C C . ARG B 1 39 ? 4.59 20.203 1.416 1 98.75 39 ARG B C 1
ATOM 1397 O O . ARG B 1 39 ? 5.516 19.406 1.236 1 98.75 39 ARG B O 1
ATOM 1404 N N . LYS B 1 40 ? 3.672 20.547 0.45 1 98.62 40 LYS B N 1
ATOM 1405 C CA . LYS B 1 40 ? 3.84 20.062 -0.919 1 98.62 40 LYS B CA 1
ATOM 1406 C C . LYS B 1 40 ? 5.234 20.391 -1.445 1 98.62 40 LYS B C 1
ATOM 1408 O O . LYS B 1 40 ? 5.703 21.516 -1.337 1 98.62 40 LYS B O 1
ATOM 1413 N N . GLY B 1 41 ? 5.898 19.312 -1.958 1 98.06 41 GLY B N 1
ATOM 1414 C CA . GLY B 1 41 ? 7.234 19.5 -2.504 1 98.06 41 GLY B CA 1
ATOM 1415 C C . GLY B 1 41 ? 8.336 19.156 -1.522 1 98.06 41 GLY B C 1
ATOM 1416 O O . GLY B 1 41 ? 9.508 19.078 -1.901 1 98.06 41 GLY B O 1
ATOM 1417 N N . ASP B 1 42 ? 7.977 18.875 -0.254 1 98.5 42 ASP B N 1
ATOM 1418 C CA . ASP B 1 42 ? 9.008 18.688 0.765 1 98.5 42 ASP B CA 1
ATOM 1419 C C . ASP B 1 42 ? 9.18 17.219 1.104 1 98.5 42 ASP B C 1
ATOM 1421 O O . ASP B 1 42 ? 9.898 16.875 2.045 1 98.5 42 ASP B O 1
ATOM 1425 N N . MET B 1 43 ? 8.523 16.359 0.407 1 97.94 43 MET B N 1
ATOM 1426 C CA . MET B 1 43 ? 8.641 14.93 0.686 1 97.94 43 MET B CA 1
ATOM 1427 C C . MET B 1 43 ? 10.094 14.469 0.582 1 97.94 43 MET B C 1
ATOM 1429 O O . MET B 1 43 ? 10.562 13.703 1.424 1 97.94 43 MET B O 1
ATOM 1433 N N . GLY B 1 44 ? 10.766 14.938 -0.458 1 97.25 44 GLY B N 1
ATOM 1434 C CA . GLY B 1 44 ? 12.164 14.578 -0.629 1 97.25 44 GLY B CA 1
ATOM 1435 C C . GLY B 1 44 ? 13.031 14.961 0.554 1 97.25 44 GLY B C 1
ATOM 1436 O O . GLY B 1 44 ? 13.836 14.156 1.03 1 97.25 44 GLY B O 1
ATOM 1437 N N . LEU B 1 45 ? 12.836 16.156 1.022 1 98 45 LEU B N 1
ATOM 1438 C CA . LEU B 1 45 ? 13.57 16.641 2.189 1 98 45 LEU B CA 1
ATOM 1439 C C . LEU B 1 45 ? 13.219 15.828 3.428 1 98 45 LEU B C 1
ATOM 1441 O O . LEU B 1 45 ? 14.102 15.469 4.211 1 98 45 LEU B O 1
ATOM 1445 N N . ALA B 1 46 ? 12 15.492 3.586 1 98.56 46 ALA B N 1
ATOM 1446 C CA . ALA B 1 46 ? 11.5 14.781 4.762 1 98.56 46 ALA B CA 1
ATOM 1447 C C . ALA B 1 46 ? 12.086 13.375 4.836 1 98.56 46 ALA B C 1
ATOM 1449 O O . ALA B 1 46 ? 12.508 12.922 5.902 1 98.56 46 ALA B O 1
ATOM 1450 N N . ILE B 1 47 ? 12.078 12.812 3.715 1 97.44 47 ILE B N 1
ATOM 1451 C CA . ILE B 1 47 ? 12.492 11.414 3.674 1 97.44 47 ILE B CA 1
ATOM 1452 C C . ILE B 1 47 ? 14.023 11.328 3.68 1 97.44 47 ILE B C 1
ATOM 1454 O O . ILE B 1 47 ? 14.602 10.508 4.395 1 97.44 47 ILE B O 1
ATOM 1458 N N . GLY B 1 48 ? 14.75 12.141 2.816 1 96.31 48 GLY B N 1
ATOM 1459 C CA . GLY B 1 48 ? 16.203 12.141 2.684 1 96.31 48 GLY B CA 1
ATOM 1460 C C . GLY B 1 48 ? 16.719 11.031 1.781 1 96.31 48 GLY B C 1
ATOM 1461 O O . GLY B 1 48 ? 15.945 10.156 1.363 1 96.31 48 GLY B O 1
ATOM 1462 N N . LYS B 1 49 ? 18.031 11.055 1.623 1 93.25 49 LYS B N 1
ATOM 1463 C CA . LYS B 1 49 ? 18.672 10.023 0.807 1 93.25 49 LYS B CA 1
ATOM 1464 C C . LYS B 1 49 ? 18.516 8.648 1.438 1 93.25 49 LYS B C 1
ATOM 1466 O O . LYS B 1 49 ? 18.922 8.438 2.588 1 93.25 49 LYS B O 1
ATOM 1471 N N . GLY B 1 50 ? 17.891 7.754 0.643 1 89.38 50 GLY B N 1
ATOM 1472 C CA . GLY B 1 50 ? 17.719 6.402 1.149 1 89.38 50 GLY B CA 1
ATOM 1473 C C . GLY B 1 50 ? 16.812 6.336 2.363 1 89.38 50 GLY B C 1
ATOM 1474 O O . GLY B 1 50 ? 16.875 5.383 3.143 1 89.38 50 GLY B O 1
ATOM 1475 N N . GLY B 1 51 ? 16.172 7.371 2.742 1 94.31 51 GLY B N 1
ATOM 1476 C CA . GLY B 1 51 ? 15.234 7.387 3.852 1 94.31 51 GLY B CA 1
ATOM 1477 C C . GLY B 1 51 ? 15.898 7.656 5.191 1 94.31 51 GLY B C 1
ATOM 1478 O O . GLY B 1 51 ? 15.328 7.363 6.242 1 94.31 51 GLY B O 1
ATOM 1479 N N . ILE B 1 52 ? 17.016 8.234 5.164 1 95.69 52 ILE B N 1
ATOM 1480 C CA . ILE B 1 52 ? 17.859 8.375 6.355 1 95.69 52 ILE B CA 1
ATOM 1481 C C . ILE B 1 52 ? 17.172 9.305 7.359 1 95.69 52 ILE B C 1
ATOM 1483 O O . ILE B 1 52 ? 17.25 9.086 8.57 1 95.69 52 ILE B O 1
ATOM 1487 N N . ASN B 1 53 ? 16.453 10.32 6.895 1 97.88 53 ASN B N 1
ATOM 1488 C CA . ASN B 1 53 ? 15.82 11.273 7.801 1 97.88 53 ASN B CA 1
ATOM 1489 C C . ASN B 1 53 ? 14.664 10.633 8.562 1 97.88 53 ASN B C 1
ATOM 1491 O O . ASN B 1 53 ? 14.523 10.844 9.773 1 97.88 53 ASN B O 1
ATOM 1495 N N . VAL B 1 54 ? 13.883 9.82 7.898 1 97.19 54 VAL B N 1
ATOM 1496 C CA . VAL B 1 54 ? 12.781 9.125 8.547 1 97.19 54 VAL B CA 1
ATOM 1497 C C . VAL B 1 54 ? 13.328 8.109 9.547 1 97.19 54 VAL B C 1
ATOM 1499 O O . VAL B 1 54 ? 12.781 7.953 10.641 1 97.19 54 VAL B O 1
ATOM 1502 N N . GLU B 1 55 ? 14.406 7.457 9.172 1 95.81 55 GLU B N 1
ATOM 1503 C CA . GLU B 1 55 ? 15.039 6.484 10.062 1 95.81 55 GLU B CA 1
ATOM 1504 C C . GLU B 1 55 ? 15.57 7.156 11.328 1 95.81 55 GLU B C 1
ATOM 1506 O O . GLU B 1 55 ? 15.367 6.656 12.43 1 95.81 55 GLU B O 1
ATOM 1511 N N . LYS B 1 56 ? 16.219 8.289 11.188 1 97.69 56 LYS B N 1
ATOM 1512 C CA . LYS B 1 56 ? 16.734 9.031 12.328 1 97.69 56 LYS B CA 1
ATOM 1513 C C . LYS B 1 56 ? 15.602 9.508 13.234 1 97.69 56 LYS B C 1
ATOM 1515 O O . LYS B 1 56 ? 15.688 9.414 14.461 1 97.69 56 LYS B O 1
ATOM 1520 N N . ALA B 1 57 ? 14.539 9.984 12.625 1 98.44 57 ALA B N 1
ATOM 1521 C CA . ALA B 1 57 ? 13.375 10.43 13.391 1 98.44 57 ALA B CA 1
ATOM 1522 C C . ALA B 1 57 ? 12.789 9.281 14.211 1 98.44 57 ALA B C 1
ATOM 1524 O O . ALA B 1 57 ? 12.461 9.461 15.391 1 98.44 57 ALA B O 1
ATOM 1525 N N . ARG B 1 58 ? 12.688 8.172 13.57 1 97.56 58 ARG B N 1
ATOM 1526 C CA . ARG B 1 58 ? 12.172 6.988 14.25 1 97.56 58 ARG B CA 1
ATOM 1527 C C . ARG B 1 58 ? 13.023 6.645 15.469 1 97.56 58 ARG B C 1
ATOM 1529 O O . ARG B 1 58 ? 12.492 6.355 16.547 1 97.56 58 ARG B O 1
ATOM 1536 N N . GLU B 1 59 ? 14.297 6.734 15.305 1 98 59 GLU B N 1
ATOM 1537 C CA . GLU B 1 59 ? 15.227 6.391 16.375 1 98 59 GLU B CA 1
ATOM 1538 C C . GLU B 1 59 ? 15.102 7.363 17.547 1 98 59 GLU B C 1
ATOM 1540 O O . GLU B 1 59 ? 15.102 6.949 18.719 1 98 59 GLU B O 1
ATOM 1545 N N . ILE B 1 60 ? 14.977 8.602 17.266 1 98.12 60 ILE B N 1
ATOM 1546 C CA . ILE B 1 60 ? 14.945 9.633 18.281 1 98.12 60 ILE B CA 1
ATOM 1547 C C . ILE B 1 60 ? 13.586 9.617 18.984 1 98.12 60 ILE B C 1
ATOM 1549 O O . ILE B 1 60 ? 13.516 9.727 20.219 1 98.12 60 ILE B O 1
ATOM 1553 N N . ILE B 1 61 ? 12.523 9.438 18.234 1 97.62 61 ILE B N 1
ATOM 1554 C CA . ILE B 1 61 ? 11.156 9.516 18.75 1 97.62 61 ILE B CA 1
ATOM 1555 C C . ILE B 1 61 ? 10.797 8.203 19.438 1 97.62 61 ILE B C 1
ATOM 1557 O O . ILE B 1 61 ? 10.039 8.203 20.422 1 97.62 61 ILE B O 1
ATOM 1561 N N . GLY B 1 62 ? 11.336 7.133 18.906 1 97.62 62 GLY B N 1
ATOM 1562 C CA . GLY B 1 62 ? 11.047 5.832 19.484 1 97.62 62 GLY B CA 1
ATOM 1563 C C . GLY B 1 62 ? 9.719 5.258 19.031 1 97.62 62 GLY B C 1
ATOM 1564 O O . GLY B 1 62 ? 9.148 4.406 19.719 1 97.62 62 GLY B O 1
ATOM 1565 N N . LYS B 1 63 ? 9.117 5.801 18.062 1 97.69 63 LYS B N 1
ATOM 1566 C CA . LYS B 1 63 ? 7.887 5.344 17.438 1 97.69 63 LYS B CA 1
ATOM 1567 C C . LYS B 1 63 ? 8.055 5.234 15.922 1 97.69 63 LYS B C 1
ATOM 1569 O O . LYS B 1 63 ? 9.016 5.758 15.359 1 97.69 63 LYS B O 1
ATOM 1574 N N . LYS B 1 64 ? 7.133 4.5 15.305 1 95.62 64 LYS B N 1
ATOM 1575 C CA . LYS B 1 64 ? 7.062 4.566 13.852 1 95.62 64 LYS B CA 1
ATOM 1576 C C . LYS B 1 64 ? 6.809 5.996 13.375 1 95.62 64 LYS B C 1
ATOM 1578 O O . LYS B 1 64 ? 6.191 6.789 14.086 1 95.62 64 LYS B O 1
ATOM 1583 N N . VAL B 1 65 ? 7.34 6.262 12.148 1 97.69 65 VAL B N 1
ATOM 1584 C CA . VAL B 1 65 ? 7.16 7.59 11.57 1 97.69 65 VAL B CA 1
ATOM 1585 C C . VAL B 1 65 ? 6.559 7.465 10.172 1 97.69 65 VAL B C 1
ATOM 1587 O O . VAL B 1 65 ? 7.07 6.719 9.336 1 97.69 65 VAL B O 1
ATOM 1590 N N . GLU B 1 66 ? 5.52 8.125 9.992 1 97.75 66 GLU B N 1
ATOM 1591 C CA . GLU B 1 66 ? 4.887 8.234 8.68 1 97.75 66 GLU B CA 1
ATOM 1592 C C . GLU B 1 66 ? 4.891 9.68 8.18 1 97.75 66 GLU B C 1
ATOM 1594 O O . GLU B 1 66 ? 4.625 10.602 8.945 1 97.75 66 GLU B O 1
ATOM 1599 N N . VAL B 1 67 ? 5.215 9.852 6.875 1 98.56 67 VAL B N 1
ATOM 1600 C CA . VAL B 1 67 ? 5.227 11.18 6.281 1 98.56 67 VAL B CA 1
ATOM 1601 C C . VAL B 1 67 ? 4.199 11.25 5.148 1 98.56 67 VAL B C 1
ATOM 1603 O O . VAL B 1 67 ? 4.168 10.383 4.277 1 98.56 67 VAL B O 1
ATOM 1606 N N . LEU B 1 68 ? 3.387 12.234 5.211 1 98.62 68 LEU B N 1
ATOM 1607 C CA . LEU B 1 68 ? 2.383 12.508 4.188 1 98.62 68 LEU B CA 1
ATOM 1608 C C . LEU B 1 68 ? 2.574 13.898 3.592 1 98.62 68 LEU B C 1
ATOM 1610 O O . LEU B 1 68 ? 3.205 14.758 4.207 1 98.62 68 LEU B O 1
ATOM 1614 N N . GLU B 1 69 ? 1.999 14.125 2.422 1 98.75 69 GLU B N 1
ATOM 1615 C CA . GLU B 1 69 ? 2.25 15.383 1.718 1 98.75 69 GLU B CA 1
ATOM 1616 C C . GLU B 1 69 ? 0.975 16.203 1.588 1 98.75 69 GLU B C 1
ATOM 1618 O O . GLU B 1 69 ? -0.068 15.695 1.181 1 98.75 69 GLU B O 1
ATOM 1623 N N . HIS B 1 70 ? 1.107 17.422 1.919 1 98.81 70 HIS B N 1
ATOM 1624 C CA . HIS B 1 70 ? -0.01 18.359 1.834 1 98.81 70 HIS B CA 1
ATOM 1625 C C . HIS B 1 70 ? -0.267 18.781 0.391 1 98.81 70 HIS B C 1
ATOM 1627 O O . HIS B 1 70 ? 0.592 18.594 -0.475 1 98.81 70 HIS B O 1
ATOM 1633 N N . SER B 1 71 ? -1.461 19.234 0.15 1 98.88 71 SER B N 1
ATOM 1634 C CA . SER B 1 71 ? -1.851 19.922 -1.079 1 98.88 71 SER B CA 1
ATOM 1635 C C . SER B 1 71 ? -2.971 20.922 -0.824 1 98.88 71 SER B C 1
ATOM 1637 O O . SER B 1 71 ? -3.887 20.656 -0.045 1 98.88 71 SER B O 1
ATOM 1639 N N . ASP B 1 72 ? -2.879 22.016 -1.54 1 98.38 72 ASP B N 1
ATOM 1640 C CA . ASP B 1 72 ? -3.957 23 -1.436 1 98.38 72 ASP B CA 1
ATOM 1641 C C . ASP B 1 72 ? -5.199 22.531 -2.191 1 98.38 72 ASP B C 1
ATOM 1643 O O . ASP B 1 72 ? -6.297 23.047 -1.968 1 98.38 72 ASP B O 1
ATOM 1647 N N . ASP B 1 73 ? -5.016 21.641 -3.145 1 98.62 73 ASP B N 1
ATOM 1648 C CA . ASP B 1 73 ? -6.141 21.016 -3.83 1 98.62 73 ASP B CA 1
ATOM 1649 C C . ASP B 1 73 ? -6.699 19.844 -3.014 1 98.62 73 ASP B C 1
ATOM 1651 O O . ASP B 1 73 ? -6.008 18.859 -2.777 1 98.62 73 ASP B O 1
ATOM 1655 N N . PRO B 1 74 ? -7.934 19.953 -2.572 1 98.44 74 PRO B N 1
ATOM 1656 C CA . PRO B 1 74 ? -8.469 18.938 -1.66 1 98.44 74 PRO B CA 1
ATOM 1657 C C . PRO B 1 74 ? -8.5 17.547 -2.277 1 98.44 74 PRO B C 1
ATOM 1659 O O . PRO B 1 74 ? -8.305 16.547 -1.573 1 98.44 74 PRO B O 1
ATOM 1662 N N . GLN B 1 75 ? -8.789 17.469 -3.58 1 98.75 75 GLN B N 1
ATOM 1663 C CA . GLN B 1 75 ? -8.797 16.156 -4.219 1 98.75 75 GLN B CA 1
ATOM 1664 C C . GLN B 1 75 ? -7.398 15.539 -4.227 1 98.75 75 GLN B C 1
ATOM 1666 O O . GLN B 1 75 ? -7.227 14.375 -3.861 1 98.75 75 GLN B O 1
ATOM 1671 N N . GLU B 1 76 ? -6.457 16.328 -4.629 1 98.75 76 GLU B N 1
ATOM 1672 C CA . GLU B 1 76 ? -5.074 15.867 -4.621 1 98.75 76 GLU B CA 1
ATOM 1673 C C . GLU B 1 76 ? -4.605 15.539 -3.205 1 98.75 76 GLU B C 1
ATOM 1675 O O . GLU B 1 76 ? -3.887 14.562 -2.99 1 98.75 76 GLU B O 1
ATOM 1680 N N . PHE B 1 77 ? -4.996 16.391 -2.229 1 98.94 77 PHE B N 1
ATOM 1681 C CA . PHE B 1 77 ? -4.652 16.172 -0.827 1 98.94 77 PHE B CA 1
ATOM 1682 C C . PHE B 1 77 ? -5.113 14.797 -0.357 1 98.94 77 PHE B C 1
ATOM 1684 O O . PHE B 1 77 ? -4.316 14.023 0.173 1 98.94 77 PHE B O 1
ATOM 1691 N N . ILE B 1 78 ? -6.336 14.422 -0.674 1 98.94 78 ILE B N 1
ATOM 1692 C CA . ILE B 1 78 ? -6.91 13.148 -0.254 1 98.94 78 ILE B CA 1
ATOM 1693 C C . ILE B 1 78 ? -6.199 12 -0.973 1 98.94 78 ILE B C 1
ATOM 1695 O O . ILE B 1 78 ? -5.875 10.984 -0.359 1 98.94 78 ILE B O 1
ATOM 1699 N N . GLN B 1 79 ? -5.953 12.172 -2.246 1 98.75 79 GLN B N 1
ATOM 1700 C CA . GLN B 1 79 ? -5.219 11.156 -2.99 1 98.75 79 GLN B CA 1
ATOM 1701 C C . GLN B 1 79 ? -3.85 10.898 -2.367 1 98.75 79 GLN B C 1
ATOM 1703 O O . GLN B 1 79 ? -3.426 9.75 -2.238 1 98.75 79 GLN B O 1
ATOM 1708 N N . ASN B 1 80 ? -3.143 11.953 -1.943 1 98.62 80 ASN B N 1
ATOM 1709 C CA . ASN B 1 80 ? -1.83 11.828 -1.318 1 98.62 80 ASN B CA 1
ATOM 1710 C C . ASN B 1 80 ? -1.902 11.039 -0.014 1 98.62 80 ASN B C 1
ATOM 1712 O O . ASN B 1 80 ? -0.992 10.273 0.304 1 98.62 80 ASN B O 1
ATOM 1716 N N . LEU B 1 81 ? -2.982 11.156 0.691 1 98.75 81 LEU B N 1
ATOM 1717 C CA . LEU B 1 81 ? -3.117 10.555 2.014 1 98.75 81 LEU B CA 1
ATOM 1718 C C . LEU B 1 81 ? -3.344 9.055 1.91 1 98.75 81 LEU B C 1
ATOM 1720 O O . LEU B 1 81 ? -3.078 8.312 2.861 1 98.75 81 LEU B O 1
ATOM 1724 N N . PHE B 1 82 ? -3.752 8.57 0.719 1 98.5 82 PHE B N 1
ATOM 1725 C CA . PHE B 1 82 ? -4.066 7.156 0.569 1 98.5 82 PHE B CA 1
ATOM 1726 C C . PHE B 1 82 ? -2.936 6.422 -0.142 1 98.5 82 PHE B C 1
ATOM 1728 O O . PHE B 1 82 ? -2.998 5.203 -0.328 1 98.5 82 PHE B O 1
ATOM 1735 N N . ARG B 1 83 ? -1.906 7.176 -0.434 1 97.19 83 ARG B N 1
ATOM 1736 C CA . ARG B 1 83 ? -0.781 6.496 -1.068 1 97.19 83 ARG B CA 1
ATOM 1737 C C . ARG B 1 83 ? -0.224 5.402 -0.167 1 97.19 83 ARG B C 1
ATOM 1739 O O . ARG B 1 83 ? -0.215 5.543 1.059 1 97.19 83 ARG B O 1
ATOM 1746 N N . PRO B 1 84 ? 0.224 4.285 -0.839 1 97 84 PRO B N 1
ATOM 1747 C CA . PRO B 1 84 ? 0.521 4.082 -2.258 1 97 84 PRO B CA 1
ATOM 1748 C C . PRO B 1 84 ? -0.689 3.596 -3.051 1 97 84 PRO B C 1
ATOM 1750 O O . PRO B 1 84 ? -0.606 3.426 -4.27 1 97 84 PRO B O 1
ATOM 1753 N N . VAL B 1 85 ? -1.832 3.41 -2.416 1 97.88 85 VAL B N 1
ATOM 1754 C CA . VAL B 1 85 ? -3.029 3.023 -3.156 1 97.88 85 VAL B CA 1
ATOM 1755 C C . VAL B 1 85 ? -3.535 4.207 -3.977 1 97.88 85 VAL B C 1
ATOM 1757 O O . VAL B 1 85 ? -3.697 5.312 -3.449 1 97.88 85 VAL B O 1
ATOM 1760 N N . LYS B 1 86 ? -3.715 3.969 -5.27 1 97.12 86 LYS B N 1
ATOM 1761 C CA . LYS B 1 86 ? -4.355 4.984 -6.102 1 97.12 86 LYS B CA 1
ATOM 1762 C C . LYS B 1 86 ? -5.871 4.984 -5.898 1 97.12 86 LYS B C 1
ATOM 1764 O O . LYS B 1 86 ? -6.52 3.947 -6.039 1 97.12 86 LYS B O 1
ATOM 1769 N N . VAL B 1 87 ? -6.367 6.176 -5.602 1 98.31 87 VAL B N 1
ATOM 1770 C CA . VAL B 1 87 ? -7.805 6.27 -5.367 1 98.31 87 VAL B CA 1
ATOM 1771 C C . VAL B 1 87 ? -8.398 7.375 -6.234 1 98.31 87 VAL B C 1
ATOM 1773 O O . VAL B 1 87 ? -7.691 8.305 -6.637 1 98.31 87 VAL B O 1
ATOM 1776 N N . LYS B 1 88 ? -9.68 7.27 -6.543 1 98.19 88 LYS B N 1
ATOM 1777 C CA . LYS B 1 88 ? -10.477 8.352 -7.117 1 98.19 88 LYS B CA 1
ATOM 1778 C C . LYS B 1 88 ? -11.25 9.102 -6.035 1 98.19 88 LYS B C 1
ATOM 1780 O O . LYS B 1 88 ? -11.789 8.484 -5.113 1 98.19 88 LYS B O 1
ATOM 1785 N N . VAL B 1 89 ? -11.266 10.391 -6.164 1 98.69 89 VAL B N 1
ATOM 1786 C CA . VAL B 1 89 ? -11.898 11.211 -5.141 1 98.69 89 VAL B CA 1
ATOM 1787 C C . VAL B 1 89 ? -12.938 12.125 -5.781 1 98.69 89 VAL B C 1
ATOM 1789 O O . VAL B 1 89 ? -12.656 12.797 -6.777 1 98.69 89 VAL B O 1
ATOM 1792 N N . ASN B 1 90 ? -14.102 12.086 -5.207 1 98.19 90 ASN B N 1
ATOM 1793 C CA . ASN B 1 90 ? -15.172 13.008 -5.562 1 98.19 90 ASN B CA 1
ATOM 1794 C C . ASN B 1 90 ? -15.688 13.758 -4.34 1 98.19 90 ASN B C 1
ATOM 1796 O O . ASN B 1 90 ? -16.156 13.141 -3.375 1 98.19 90 ASN B O 1
ATOM 1800 N N . ILE B 1 91 ? -15.609 15.031 -4.371 1 98.31 91 ILE B N 1
ATOM 1801 C CA . ILE B 1 91 ? -16.062 15.852 -3.252 1 98.31 91 ILE B CA 1
ATOM 1802 C C . ILE B 1 91 ? -17.406 16.484 -3.592 1 98.31 91 ILE B C 1
ATOM 1804 O O . ILE B 1 91 ? -17.531 17.172 -4.617 1 98.31 91 ILE B O 1
ATOM 1808 N N . VAL B 1 92 ? -18.328 16.25 -2.721 1 97.56 92 VAL B N 1
ATOM 1809 C CA . VAL B 1 92 ? -19.672 16.781 -2.916 1 97.56 92 VAL B CA 1
ATOM 1810 C C . VAL B 1 92 ? -19.984 17.797 -1.816 1 97.56 92 VAL B C 1
ATOM 1812 O O . VAL B 1 92 ? -19.688 17.562 -0.644 1 97.56 92 VAL B O 1
ATOM 1815 N N . GLU B 1 93 ? -20.531 18.859 -2.211 1 95 93 GLU B N 1
ATOM 1816 C CA . GLU B 1 93 ? -20.938 19.875 -1.256 1 95 93 GLU B CA 1
ATOM 1817 C C . GLU B 1 93 ? -22.453 20.094 -1.281 1 95 93 GLU B C 1
ATOM 1819 O O . GLU B 1 93 ? -23.031 20.312 -2.344 1 95 93 GLU B O 1
ATOM 1824 N N . LYS B 1 94 ? -23.016 19.781 -0.091 1 91.75 94 LYS B N 1
ATOM 1825 C CA . LYS B 1 94 ? -24.438 20.031 0.079 1 91.75 94 LYS B CA 1
ATOM 1826 C C . LYS B 1 94 ? -24.719 20.844 1.345 1 91.75 94 LYS B C 1
ATOM 1828 O O . LYS B 1 94 ? -24.297 20.453 2.438 1 91.75 94 LYS B O 1
ATOM 1833 N N . GLU B 1 95 ? -25.406 21.922 1.169 1 93 95 GLU B N 1
ATOM 1834 C CA . GLU B 1 95 ? -25.797 22.797 2.271 1 93 95 GLU B CA 1
ATOM 1835 C C . GLU B 1 95 ? -24.594 23.20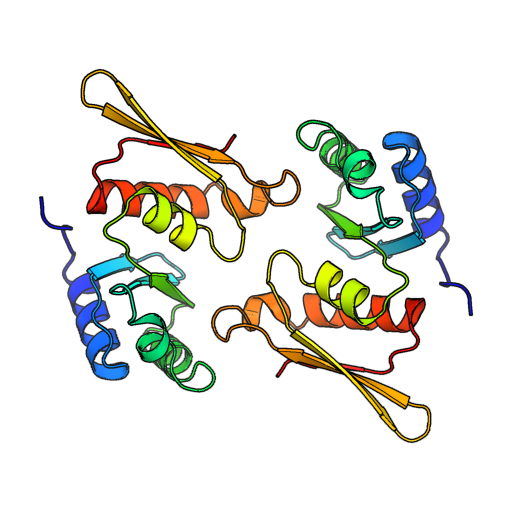3 3.117 1 93 95 GLU B C 1
ATOM 1837 O O . GLU B 1 95 ? -24.641 23.141 4.348 1 93 95 GLU B O 1
ATOM 1842 N N . GLY B 1 96 ? -23.5 23.406 2.561 1 90.75 96 GLY B N 1
ATOM 1843 C CA . GLY B 1 96 ? -22.312 23.922 3.238 1 90.75 96 GLY B CA 1
ATOM 1844 C C . GLY B 1 96 ? -21.453 22.828 3.828 1 90.75 96 GLY B C 1
ATOM 1845 O O . GLY B 1 96 ? -20.438 23.109 4.473 1 90.75 96 GLY B O 1
ATOM 1846 N N . LYS B 1 97 ? -21.922 21.625 3.619 1 95.06 97 LYS B N 1
ATOM 1847 C CA . LYS B 1 97 ? -21.141 20.5 4.109 1 95.06 97 LYS B CA 1
ATOM 1848 C C . LYS B 1 97 ? -20.484 19.75 2.959 1 95.06 97 LYS B C 1
ATOM 1850 O O . LYS B 1 97 ? -21.094 19.531 1.914 1 95.06 97 LYS B O 1
ATOM 1855 N N . LYS B 1 98 ? -19.25 19.5 3.137 1 97.44 98 LYS B N 1
ATOM 1856 C CA . LYS B 1 98 ? -18.5 18.781 2.111 1 97.44 98 LYS B CA 1
ATOM 1857 C C . LYS B 1 98 ? -18.25 17.328 2.521 1 97.44 98 LYS B C 1
ATOM 1859 O O . LYS B 1 98 ? -17.875 17.062 3.662 1 97.44 98 LYS B O 1
ATOM 1864 N N . ILE B 1 99 ? -18.531 16.453 1.63 1 98.31 99 ILE B N 1
ATOM 1865 C CA . ILE B 1 99 ? -18.266 15.031 1.824 1 98.31 99 ILE B CA 1
ATOM 1866 C C . ILE B 1 99 ? -17.391 14.508 0.681 1 98.31 99 ILE B C 1
ATOM 1868 O O . ILE B 1 99 ? -17.641 14.812 -0.487 1 98.31 99 ILE B O 1
ATOM 1872 N N . ALA B 1 100 ? -16.375 13.805 1 1 98.69 100 ALA B N 1
ATOM 1873 C CA . ALA B 1 100 ? -15.508 13.195 -0.014 1 98.69 100 ALA B CA 1
ATOM 1874 C C . ALA B 1 100 ? -15.836 11.711 -0.191 1 98.69 100 ALA B C 1
ATOM 1876 O O . ALA B 1 100 ? -15.859 10.953 0.782 1 98.69 100 ALA B O 1
ATOM 1877 N N . TYR B 1 101 ? -16.125 11.32 -1.398 1 98.5 101 TYR B N 1
ATOM 1878 C CA . TYR B 1 101 ? -16.281 9.922 -1.768 1 98.5 101 TYR B CA 1
ATOM 1879 C C . TYR B 1 101 ? -15.008 9.383 -2.408 1 98.5 101 TYR B C 1
ATOM 1881 O O . TYR B 1 101 ? -14.5 9.953 -3.377 1 98.5 101 TYR B O 1
ATOM 1889 N N . VAL B 1 102 ? -14.523 8.281 -1.823 1 98.56 102 VAL B N 1
ATOM 1890 C CA . VAL B 1 102 ? -13.25 7.715 -2.262 1 98.56 102 VAL B CA 1
ATOM 1891 C C . VAL B 1 102 ? -13.477 6.316 -2.826 1 98.56 102 VAL B C 1
ATOM 1893 O O . VAL B 1 102 ? -14.125 5.48 -2.191 1 98.56 102 VAL B O 1
ATOM 1896 N N . GLN B 1 103 ? -12.961 6.07 -4.023 1 97.25 103 GLN B N 1
ATOM 1897 C CA . GLN B 1 103 ? -13.016 4.758 -4.656 1 97.25 103 GLN B CA 1
ATOM 1898 C C . GLN B 1 103 ? -11.617 4.164 -4.82 1 97.25 103 GLN B C 1
ATOM 1900 O O . GLN B 1 103 ? -10.727 4.805 -5.391 1 97.25 103 GLN B O 1
ATOM 1905 N N . ALA B 1 104 ? -11.5 3.002 -4.297 1 95.81 104 ALA B N 1
ATOM 1906 C CA . ALA B 1 104 ? -10.258 2.252 -4.457 1 95.81 104 ALA B CA 1
ATOM 1907 C C . ALA B 1 104 ? -10.516 0.906 -5.129 1 95.81 104 ALA B C 1
ATOM 1909 O O . ALA B 1 104 ? -11.633 0.388 -5.09 1 95.81 104 ALA B O 1
ATOM 1910 N N . PRO B 1 105 ? -9.516 0.414 -5.832 1 93 105 PRO B N 1
ATOM 1911 C CA . PRO B 1 105 ? -9.711 -0.965 -6.285 1 93 105 PRO B CA 1
ATOM 1912 C C . PRO B 1 105 ? -10.133 -1.903 -5.16 1 93 105 PRO B C 1
ATOM 1914 O O . PRO B 1 105 ? -9.648 -1.784 -4.035 1 93 105 PRO B O 1
ATOM 1917 N N . LEU B 1 106 ? -11.039 -2.74 -5.484 1 91.25 106 LEU B N 1
ATOM 1918 C CA . LEU B 1 106 ? -11.695 -3.582 -4.492 1 91.25 106 LEU B CA 1
ATOM 1919 C C . LEU B 1 106 ? -10.672 -4.383 -3.697 1 91.25 106 LEU B C 1
ATOM 1921 O O . LEU B 1 106 ? -10.852 -4.605 -2.496 1 91.25 106 LEU B O 1
ATOM 1925 N N . GLN B 1 107 ? -9.609 -4.719 -4.371 1 90.19 107 GLN B N 1
ATOM 1926 C CA . GLN B 1 107 ? -8.625 -5.578 -3.719 1 90.19 107 GLN B CA 1
ATOM 1927 C C . GLN B 1 107 ? -7.859 -4.812 -2.645 1 90.19 107 GLN B C 1
ATOM 1929 O O . GLN B 1 107 ? -7.199 -5.418 -1.794 1 90.19 107 GLN B O 1
ATOM 1934 N N . TYR B 1 108 ? -7.957 -3.459 -2.668 1 94.62 108 TYR B N 1
ATOM 1935 C CA . TYR B 1 108 ? -7.172 -2.676 -1.722 1 94.62 108 TYR B CA 1
ATOM 1936 C C . TYR B 1 108 ? -8.078 -1.918 -0.758 1 94.62 108 TYR B C 1
ATOM 1938 O O . TYR B 1 108 ? -7.605 -1.07 0.006 1 94.62 108 TYR B O 1
ATOM 1946 N N . LYS B 1 109 ? -9.32 -2.189 -0.73 1 93 109 LYS B N 1
ATOM 1947 C CA . LYS B 1 109 ? -10.266 -1.502 0.151 1 93 109 LYS B CA 1
ATOM 1948 C C . LYS B 1 109 ? -9.875 -1.686 1.616 1 93 109 LYS B C 1
ATOM 1950 O O . LYS B 1 109 ? -9.945 -0.741 2.406 1 93 109 LYS B O 1
ATOM 1955 N N . GLY B 1 110 ? -9.453 -2.867 1.975 1 92.31 110 GLY B N 1
ATOM 1956 C CA . GLY B 1 110 ? -9 -3.117 3.334 1 92.31 110 GLY B CA 1
ATOM 1957 C C . GLY B 1 110 ? -7.836 -2.236 3.744 1 92.31 110 GLY B C 1
ATOM 1958 O O . GLY B 1 110 ? -7.801 -1.728 4.867 1 92.31 110 GLY B O 1
ATOM 1959 N N . LEU B 1 111 ? -6.914 -2.082 2.811 1 94 111 LEU B N 1
ATOM 1960 C CA . LEU B 1 111 ? -5.742 -1.248 3.064 1 94 111 LEU B CA 1
ATOM 1961 C C . LEU B 1 111 ? -6.137 0.22 3.184 1 94 111 LEU B C 1
ATOM 1963 O O . LEU B 1 111 ? -5.566 0.958 3.986 1 94 111 LEU B O 1
ATOM 1967 N N . VAL B 1 112 ? -7.098 0.626 2.414 1 97.38 112 VAL B N 1
ATOM 1968 C CA . VAL B 1 112 ? -7.59 2 2.385 1 97.38 112 VAL B CA 1
ATOM 1969 C C . VAL B 1 112 ? -8.297 2.326 3.701 1 97.38 112 VAL B C 1
ATOM 1971 O O . VAL B 1 112 ? -8.078 3.391 4.281 1 97.38 112 VAL B O 1
ATOM 1974 N N . ILE B 1 113 ? -9.062 1.443 4.16 1 97.06 113 ILE B N 1
ATOM 1975 C CA . ILE B 1 113 ? -9.797 1.644 5.406 1 97.06 113 ILE B CA 1
ATOM 1976 C C . ILE B 1 113 ? -8.859 1.466 6.594 1 97.06 113 ILE B C 1
ATOM 1978 O O . ILE B 1 113 ? -8.883 2.264 7.535 1 97.06 113 ILE B O 1
ATOM 1982 N N . GLY B 1 114 ? -8.055 0.396 6.586 1 95.44 114 GLY B N 1
ATOM 1983 C CA . GLY B 1 114 ? -7.121 0.072 7.652 1 95.44 114 GLY B CA 1
ATOM 1984 C C . GLY B 1 114 ? -7.73 -0.796 8.742 1 95.44 114 GLY B C 1
ATOM 1985 O O . GLY B 1 114 ? -8.953 -0.816 8.914 1 95.44 114 GLY B O 1
ATOM 1986 N N . LYS B 1 115 ? -6.84 -1.465 9.477 1 91.5 115 LYS B N 1
ATOM 1987 C CA . LYS B 1 115 ? -7.289 -2.277 10.602 1 91.5 115 LYS B CA 1
ATOM 1988 C C . LYS B 1 115 ? -8.031 -1.427 11.633 1 91.5 115 LYS B C 1
ATOM 1990 O O . LYS B 1 115 ? -7.492 -0.431 12.125 1 91.5 115 LYS B O 1
ATOM 1995 N N . GLY B 1 116 ? -9.328 -1.803 11.82 1 93.5 116 GLY B N 1
ATOM 1996 C CA . GLY B 1 116 ? -10.125 -1.061 12.789 1 93.5 116 GLY B CA 1
ATOM 1997 C C . GLY B 1 116 ? -10.438 0.356 12.344 1 93.5 116 GLY B C 1
ATOM 1998 O O . GLY B 1 116 ? -10.664 1.238 13.172 1 93.5 116 GLY B O 1
ATOM 1999 N N . GLY B 1 117 ? -10.195 0.673 11.141 1 96.81 117 GLY B N 1
ATOM 2000 C CA . GLY B 1 117 ? -10.492 1.988 10.602 1 96.81 117 GLY B CA 1
ATOM 2001 C C . GLY B 1 117 ? -9.406 3.01 10.875 1 96.81 117 GLY B C 1
ATOM 2002 O O . GLY B 1 117 ? -9.648 4.215 10.82 1 96.81 117 GLY B O 1
ATOM 2003 N N . LYS B 1 118 ? -8.289 2.488 11.156 1 97.12 118 LYS B N 1
ATOM 2004 C CA . LYS B 1 118 ? -7.207 3.377 11.578 1 97.12 118 LYS B CA 1
ATOM 2005 C C . LYS B 1 118 ? -6.812 4.332 10.453 1 97.12 118 LYS B C 1
ATOM 2007 O O . LYS B 1 118 ? -6.648 5.531 10.688 1 97.12 118 LYS B O 1
ATOM 2012 N N . ASN B 1 119 ? -6.684 3.807 9.258 1 97.88 119 ASN B N 1
ATOM 2013 C CA . ASN B 1 119 ? -6.23 4.645 8.156 1 97.88 119 ASN B CA 1
ATOM 2014 C C . ASN B 1 119 ? -7.301 5.645 7.727 1 97.88 119 ASN B C 1
ATOM 2016 O O . ASN B 1 119 ? -7.016 6.828 7.543 1 97.88 119 ASN B O 1
ATOM 2020 N N . ILE B 1 120 ? -8.492 5.246 7.605 1 98.44 120 ILE B N 1
ATOM 2021 C CA . ILE B 1 120 ? -9.555 6.137 7.156 1 98.44 120 ILE B CA 1
ATOM 2022 C C . ILE B 1 120 ? -9.805 7.219 8.211 1 98.44 120 ILE B C 1
ATOM 2024 O O . ILE B 1 120 ? -10.094 8.367 7.871 1 98.44 120 ILE B O 1
ATOM 2028 N N . ASN B 1 121 ? -9.648 6.871 9.422 1 98.25 121 ASN B N 1
ATOM 2029 C CA . ASN B 1 12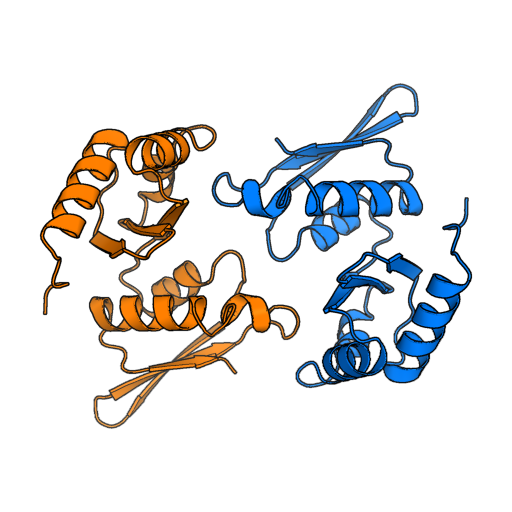1 ? -9.836 7.863 10.477 1 98.25 121 ASN B CA 1
ATOM 2030 C C . ASN B 1 121 ? -8.711 8.898 10.477 1 98.25 121 ASN B C 1
ATOM 2032 O O . ASN B 1 121 ? -8.953 10.086 10.688 1 98.25 121 ASN B O 1
ATOM 2036 N N . LYS B 1 122 ? -7.52 8.398 10.211 1 98.56 122 LYS B N 1
ATOM 2037 C CA . LYS B 1 122 ? -6.398 9.312 10.016 1 98.56 122 LYS B CA 1
ATOM 2038 C C . LYS B 1 122 ? -6.684 10.305 8.883 1 98.56 122 LYS B C 1
ATOM 2040 O O . LYS B 1 122 ? -6.496 11.508 9.055 1 98.56 122 LYS B O 1
ATOM 2045 N N . VAL B 1 123 ? -7.18 9.836 7.832 1 98.81 123 VAL B N 1
ATOM 2046 C CA . VAL B 1 123 ? -7.461 10.664 6.664 1 98.81 123 VAL B CA 1
ATOM 2047 C C . VAL B 1 123 ? -8.586 11.648 6.988 1 98.81 123 VAL B C 1
ATOM 2049 O O . VAL B 1 123 ? -8.477 12.836 6.691 1 98.81 123 VAL B O 1
ATOM 2052 N N . LYS B 1 124 ? -9.625 11.141 7.629 1 98.56 124 LYS B N 1
ATOM 2053 C CA . LYS B 1 124 ? -10.734 12.008 8.016 1 98.56 124 LYS B CA 1
ATOM 2054 C C . LYS B 1 124 ? -10.258 13.164 8.883 1 98.56 124 LYS B C 1
ATOM 2056 O O . LYS B 1 124 ? -10.68 14.305 8.695 1 98.56 124 LYS B O 1
ATOM 2061 N N . GLU B 1 125 ? -9.391 12.844 9.75 1 98.25 125 GLU B N 1
ATOM 2062 C CA . GLU B 1 125 ? -8.875 13.875 10.648 1 98.25 125 GLU B CA 1
ATOM 2063 C C . GLU B 1 125 ? -8.094 14.938 9.883 1 98.25 125 GLU B C 1
ATOM 2065 O O . GLU B 1 125 ? -8.328 16.125 10.055 1 98.25 125 GLU B O 1
ATOM 2070 N N . LEU B 1 126 ? -7.254 14.516 9.008 1 98.69 126 LEU B N 1
ATOM 2071 C CA . LEU B 1 126 ? -6.391 15.453 8.289 1 98.69 126 LEU B CA 1
ATOM 2072 C C . LEU B 1 126 ? -7.195 16.281 7.301 1 98.69 126 LEU B C 1
ATOM 2074 O O . LEU B 1 126 ? -6.938 17.484 7.141 1 98.69 126 LEU B O 1
ATOM 2078 N N . VAL B 1 127 ? -8.164 15.719 6.68 1 98.5 127 VAL B N 1
ATOM 2079 C CA . VAL B 1 127 ? -8.891 16.469 5.652 1 98.5 127 VAL B CA 1
ATOM 2080 C C . VAL B 1 127 ? -9.844 17.469 6.312 1 98.5 127 VAL B C 1
ATOM 2082 O O . VAL B 1 127 ? -10.102 18.531 5.77 1 98.5 127 VAL B O 1
ATOM 2085 N N . ARG B 1 128 ? -10.336 17.047 7.453 1 97.81 128 ARG B N 1
ATOM 2086 C CA . ARG B 1 128 ? -11.133 18 8.211 1 97.81 128 ARG B CA 1
ATOM 2087 C C . ARG B 1 128 ? -10.297 19.203 8.625 1 97.81 128 ARG B C 1
ATOM 2089 O O . ARG B 1 128 ? -10.703 20.359 8.43 1 97.81 128 ARG B O 1
ATOM 2096 N N . ARG B 1 129 ? -9.133 18.938 9.117 1 98 129 ARG B N 1
ATOM 2097 C CA . ARG B 1 129 ? -8.258 19.984 9.641 1 98 129 ARG B CA 1
ATOM 2098 C C . ARG B 1 129 ? -7.801 20.922 8.531 1 98 129 ARG B C 1
ATOM 2100 O O . ARG B 1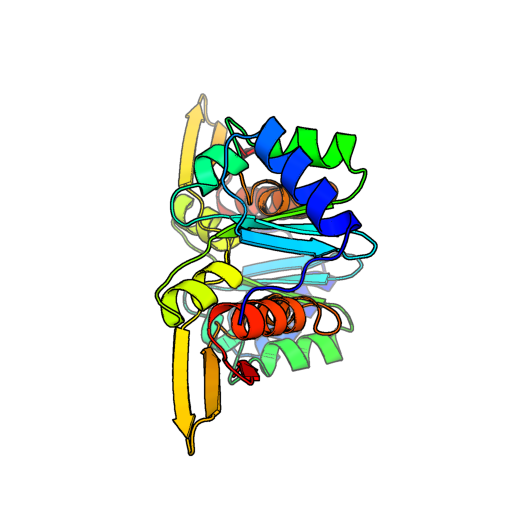 129 ? -7.652 22.125 8.742 1 98 129 ARG B O 1
ATOM 2107 N N . HIS B 1 130 ? -7.734 20.406 7.312 1 98.31 130 HIS B N 1
ATOM 2108 C CA . HIS B 1 130 ? -7.004 21.188 6.32 1 98.31 130 HIS B CA 1
ATOM 2109 C C . HIS B 1 130 ? -7.922 21.641 5.188 1 98.31 130 HIS B C 1
ATOM 2111 O O . HIS B 1 130 ? -7.586 22.562 4.441 1 98.31 130 HIS B O 1
ATOM 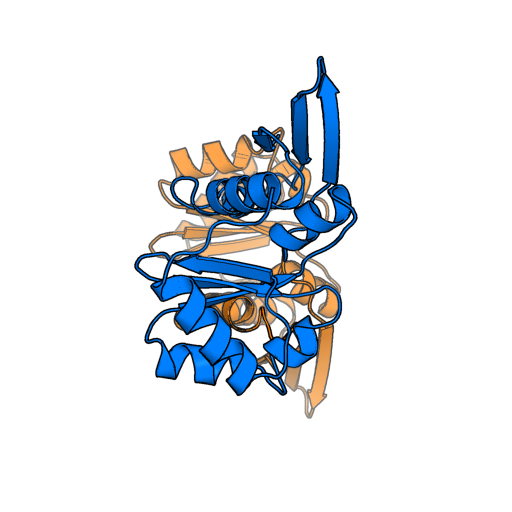2117 N N . HIS B 1 131 ? -9.094 21.016 5.047 1 97.69 131 HIS B N 1
ATOM 2118 C CA . HIS B 1 131 ? -9.938 21.375 3.908 1 97.69 131 HIS B CA 1
ATOM 2119 C C . HIS B 1 131 ? -11.406 21.469 4.309 1 97.69 131 HIS B C 1
ATOM 2121 O O . HIS B 1 131 ? -12.281 21.594 3.451 1 97.69 131 HIS B O 1
ATOM 2127 N N . ASP B 1 132 ? -11.68 21.328 5.598 1 96.62 132 ASP B N 1
ATOM 2128 C CA . ASP B 1 132 ? -13.023 21.469 6.148 1 96.62 132 ASP B CA 1
ATOM 2129 C C . ASP B 1 132 ? -13.992 20.5 5.484 1 96.62 132 ASP B C 1
ATOM 2131 O O . ASP B 1 132 ? -15.078 20.891 5.039 1 96.62 132 ASP B O 1
ATOM 2135 N N . ILE B 1 133 ? -13.539 19.344 5.309 1 97.88 133 ILE B N 1
ATOM 2136 C CA . ILE B 1 133 ? -14.383 18.266 4.809 1 97.88 133 ILE B CA 1
ATOM 2137 C C . ILE B 1 133 ? -14.93 17.453 5.984 1 97.88 133 ILE B C 1
ATOM 2139 O O . ILE B 1 133 ? -14.172 16.984 6.828 1 97.88 133 ILE B O 1
ATOM 2143 N N . GLU B 1 134 ? -16.203 17.281 6.062 1 97.19 134 GLU B N 1
ATOM 2144 C CA . GLU B 1 134 ? -16.906 16.766 7.23 1 97.19 134 GLU B CA 1
ATOM 2145 C C . GLU B 1 134 ? -16.734 15.25 7.348 1 97.19 134 GLU B C 1
ATOM 2147 O O . GLU B 1 134 ? -16.734 14.703 8.453 1 97.19 134 GLU B O 1
ATOM 2152 N N . ASN B 1 135 ? -16.734 14.672 6.109 1 97.69 135 ASN B N 1
ATOM 2153 C CA . ASN B 1 135 ? -16.672 13.211 6.129 1 97.69 135 ASN B CA 1
ATOM 2154 C C . ASN B 1 135 ? -16.016 12.664 4.871 1 97.69 135 ASN B C 1
ATOM 2156 O O . ASN B 1 135 ? -16 13.32 3.826 1 97.69 135 ASN B O 1
ATOM 2160 N N . VAL B 1 136 ? -15.367 11.539 5.035 1 98.5 136 VAL B N 1
ATOM 2161 C CA . VAL B 1 136 ? -14.789 10.773 3.939 1 98.5 136 VAL B CA 1
ATOM 2162 C C . VAL B 1 136 ? -15.406 9.375 3.908 1 98.5 136 VAL B C 1
ATOM 2164 O O . VAL B 1 136 ? -15.375 8.648 4.906 1 98.5 136 VAL B O 1
ATOM 2167 N N . ILE B 1 137 ? -15.977 8.969 2.771 1 97.5 137 ILE B N 1
ATOM 2168 C CA . ILE B 1 137 ? -16.656 7.684 2.641 1 97.5 137 ILE B CA 1
ATOM 2169 C C . ILE B 1 137 ? -15.977 6.848 1.557 1 97.5 137 ILE B C 1
ATOM 2171 O O . ILE B 1 137 ? -15.82 7.301 0.42 1 97.5 137 ILE B O 1
ATOM 2175 N N . VAL B 1 138 ? -15.562 5.66 1.983 1 95.31 138 VAL B N 1
ATOM 2176 C CA . VAL B 1 138 ? -14.953 4.75 1.02 1 95.31 138 VAL B CA 1
ATOM 2177 C C . VAL B 1 138 ? -16.031 3.865 0.393 1 95.31 138 VAL B C 1
ATOM 2179 O O . VAL B 1 138 ? -16.812 3.223 1.104 1 95.31 138 VAL B O 1
ATOM 2182 N N . LYS B 1 139 ? -16.016 3.92 -0.908 1 86.5 139 LYS B N 1
ATOM 2183 C CA . LYS B 1 139 ? -17.031 3.16 -1.652 1 86.5 139 LYS B CA 1
ATOM 2184 C C . LYS B 1 139 ? -16.406 1.92 -2.293 1 86.5 139 LYS B C 1
ATOM 2186 O O . LYS B 1 139 ? -15.227 1.92 -2.648 1 86.5 139 LYS B O 1
#

Nearest PDB structures (foldseek):
  2cy1-assembly1_A  TM=8.460E-01  e=7.286E-16  Aeropyrum pernix K1
  1hh2-assembly1_P  TM=8.227E-01  e=1.500E-08  Thermotoga maritima
  2atw-assembly1_A  TM=7.625E-01  e=1.368E-07  Mycobacterium tuberculosis
  6x7k-assembly1_AG  TM=7.397E-01  e=1.368E-07  Escherichia coli
  1k0r-assembly2_B  TM=7.168E-01  e=4.131E-07  Mycobacterium tuberculosis

pLDDT: mean 96.56, std 5.1, range [51.22, 98.94]